Protein AF-A0A0F4GNC6-F1 (afdb_monomer)

Organism: NCBI:txid1047168

Nearest PDB structures (foldseek):
  8h28-assembly1_B  TM=6.100E-01  e=1.109E+00  Shewanella sp. DB6705
  2l6f-assembly1_A  TM=5.683E-01  e=1.783E+00  unclassified
  2lk4-assembly1_A  TM=5.747E-01  e=2.865E+00  Homo sapiens
  2l6g-assembly1_A  TM=4.948E-01  e=8.532E+00  unclassified

Radius of gyration: 27.61 Å; Cα contacts (8 Å, |Δi|>4): 276; chains: 1; bounding box: 74×84×81 Å

Secondary structure (DSSP, 8-state):
-------------------------------THHHHTTS---STTGGGGTPPBTTBEEETTEEE-GGG---------------------------------------------------S--SS--HHHHHHHHHHHHHHHHHHHHHHTTGGGS-HHHHHHHHHHHHHHHTTHHHHHHHHTTSTT---HHHHHHHHHHHHHHIIIIIHHHHHHHH-TT-HHHHHHHHHHHHHHIIIIIHHHHHHHHHHHHHHTT-TTTS--SPP--GGGGT---TTS--TTTTS-----

Structure (mmCIF, N/CA/C/O backbone):
data_AF-A0A0F4GNC6-F1
#
_entry.id   AF-A0A0F4GNC6-F1
#
loop_
_atom_site.group_PDB
_atom_site.id
_atom_site.type_symbol
_atom_site.label_atom_id
_atom_site.label_alt_id
_atom_site.label_comp_id
_atom_site.label_asym_id
_atom_site.label_entity_id
_atom_site.label_seq_id
_atom_site.pdbx_PDB_ins_code
_atom_site.Cartn_x
_atom_site.Cartn_y
_atom_site.Cartn_z
_atom_site.occupancy
_atom_site.B_iso_or_equiv
_atom_site.auth_seq_id
_atom_site.auth_comp_id
_atom_site.auth_asym_id
_atom_site.auth_atom_id
_atom_site.pdbx_PDB_model_num
ATOM 1 N N . MET A 1 1 ? -55.195 52.833 1.959 1.00 33.53 1 MET A N 1
ATOM 2 C CA . MET A 1 1 ? -55.419 51.383 2.147 1.00 33.53 1 MET A CA 1
ATOM 3 C C . MET A 1 1 ? -54.040 50.723 2.267 1.00 33.53 1 MET A C 1
ATOM 5 O O . MET A 1 1 ? -53.284 50.855 1.323 1.00 33.53 1 MET A O 1
ATOM 9 N N . LYS A 1 2 ? -53.713 50.196 3.468 1.00 34.06 2 LYS A N 1
ATOM 10 C CA . LYS A 1 2 ? -52.560 49.359 3.933 1.00 34.06 2 LYS A CA 1
ATOM 11 C C . LYS A 1 2 ? -51.201 49.490 3.195 1.00 34.06 2 LYS A C 1
ATOM 13 O O . LYS A 1 2 ? -51.096 49.085 2.051 1.00 34.06 2 LYS A O 1
ATOM 18 N N . ILE A 1 3 ? -50.200 50.188 3.754 1.00 32.03 3 ILE A N 1
ATOM 19 C CA . ILE A 1 3 ? -49.149 49.768 4.732 1.00 32.03 3 ILE A CA 1
ATOM 20 C C . ILE A 1 3 ? -48.113 48.769 4.169 1.00 32.03 3 ILE A C 1
ATOM 22 O O . ILE A 1 3 ? -48.454 47.662 3.772 1.00 32.03 3 ILE A O 1
ATOM 26 N N . ALA A 1 4 ? -46.845 49.198 4.222 1.00 43.72 4 ALA A N 1
ATOM 27 C CA . ALA A 1 4 ? -45.603 48.469 3.959 1.00 43.72 4 ALA A CA 1
ATOM 28 C C . ALA A 1 4 ? -45.137 47.580 5.139 1.00 43.72 4 ALA A C 1
ATOM 30 O O . ALA A 1 4 ? -45.500 47.832 6.285 1.00 43.72 4 ALA A O 1
ATOM 31 N N . SER A 1 5 ? -44.252 46.611 4.871 1.00 36.59 5 SER A N 1
ATOM 32 C CA . SER A 1 5 ? -43.387 45.916 5.851 1.00 36.59 5 SER A CA 1
ATOM 33 C C . SER A 1 5 ? -42.116 45.454 5.103 1.00 36.59 5 SER A C 1
ATOM 35 O O . SER A 1 5 ? -42.252 44.788 4.082 1.00 36.59 5 SER A O 1
ATOM 37 N N . GLN A 1 6 ? -40.956 46.108 5.282 1.00 32.91 6 GLN A N 1
ATOM 38 C CA . GLN A 1 6 ? -39.879 45.898 6.285 1.00 32.91 6 GLN A CA 1
ATOM 39 C C . GLN A 1 6 ? -39.114 44.565 6.098 1.00 32.91 6 GLN A C 1
ATOM 41 O O . GLN A 1 6 ? -39.742 43.518 6.094 1.00 32.91 6 GLN A O 1
ATOM 46 N N . SER A 1 7 ? -37.816 44.523 5.742 1.00 32.94 7 SER A N 1
ATOM 47 C CA . SER A 1 7 ? -36.553 44.960 6.407 1.00 32.94 7 SER A CA 1
ATOM 48 C C . SER A 1 7 ? -35.860 43.782 7.126 1.00 32.94 7 SER A C 1
ATOM 50 O O . SER A 1 7 ? -36.543 43.074 7.853 1.00 32.94 7 SER A O 1
ATOM 52 N N . ILE A 1 8 ? -34.523 43.626 6.997 1.00 31.56 8 ILE A N 1
ATOM 53 C CA . ILE A 1 8 ? -33.517 43.689 8.103 1.00 31.56 8 ILE A CA 1
ATOM 54 C C . ILE A 1 8 ? -32.138 43.028 7.769 1.00 31.56 8 ILE A C 1
ATOM 56 O O . ILE A 1 8 ? -32.066 41.831 7.527 1.00 31.56 8 ILE A O 1
ATOM 60 N N . TYR A 1 9 ? -31.090 43.883 7.813 1.00 26.52 9 TYR A N 1
ATOM 61 C CA . TYR A 1 9 ? -29.695 43.810 8.352 1.00 26.52 9 TYR A CA 1
ATOM 62 C C . TYR A 1 9 ? -28.725 42.658 7.981 1.00 26.52 9 TYR A C 1
ATOM 64 O O . TYR A 1 9 ? -29.086 41.496 8.066 1.00 26.52 9 TYR A O 1
ATOM 72 N N . ILE A 1 10 ? -27.499 42.881 7.462 1.00 28.61 10 ILE A N 1
ATOM 73 C CA . ILE A 1 10 ? -26.274 43.671 7.817 1.00 28.61 10 ILE A CA 1
ATOM 74 C C . ILE A 1 10 ? -25.169 42.790 8.437 1.00 28.61 10 ILE A C 1
ATOM 76 O O . ILE A 1 10 ? -25.400 41.985 9.330 1.00 28.61 10 ILE A O 1
ATOM 80 N N . ALA A 1 11 ? -23.961 43.002 7.906 1.00 30.62 11 ALA A N 1
ATOM 81 C CA . ALA A 1 11 ? -22.676 42.382 8.205 1.00 30.62 11 ALA A CA 1
ATOM 82 C C . ALA A 1 11 ? -22.144 42.607 9.633 1.00 30.62 11 ALA A C 1
ATOM 84 O O . ALA A 1 11 ? -22.368 43.656 10.234 1.00 30.62 11 ALA A O 1
ATOM 85 N N . MET A 1 12 ? -21.314 41.670 10.105 1.00 25.70 12 MET A N 1
ATOM 86 C CA . MET A 1 12 ? -20.421 41.863 11.250 1.00 25.70 12 MET A CA 1
ATOM 87 C C . MET A 1 12 ? -19.185 40.962 11.102 1.00 25.70 12 MET A C 1
ATOM 89 O O . MET A 1 12 ? -19.333 39.750 11.150 1.00 25.70 12 MET A O 1
ATOM 93 N N . CYS A 1 13 ? -17.999 41.551 10.882 1.00 26.80 13 CYS A N 1
ATOM 94 C CA . CYS A 1 13 ? -16.677 40.995 11.235 1.00 26.80 13 CYS A CA 1
ATOM 95 C C . CYS A 1 13 ? -15.556 42.019 10.935 1.00 26.80 13 CYS A C 1
ATOM 97 O O . CYS A 1 13 ? -15.021 42.055 9.832 1.00 26.80 13 CYS A O 1
ATOM 99 N N . LEU A 1 14 ? -15.240 42.862 11.924 1.00 29.66 14 LEU A N 1
ATOM 100 C CA . LEU A 1 14 ? -14.018 43.669 12.163 1.00 29.66 14 LEU A CA 1
ATOM 101 C C . LEU A 1 14 ? -14.313 44.409 13.492 1.00 29.66 14 LEU A C 1
ATOM 103 O O . LEU A 1 14 ? -15.423 44.904 13.641 1.00 29.66 14 LEU A O 1
ATOM 107 N N . ALA A 1 15 ? -13.481 44.546 14.522 1.00 31.34 15 ALA A N 1
ATOM 108 C CA . ALA A 1 15 ? -12.070 44.281 14.787 1.00 31.34 15 ALA A CA 1
ATOM 109 C C . ALA A 1 15 ? -11.850 44.333 16.330 1.00 31.34 15 ALA A C 1
ATOM 111 O O . ALA A 1 15 ? -12.819 44.499 17.067 1.00 31.34 15 ALA A O 1
ATOM 112 N N . ILE A 1 16 ? -10.578 44.269 16.757 1.00 33.59 16 ILE A N 1
ATOM 113 C CA . ILE A 1 16 ? -9.909 44.600 18.049 1.00 33.59 16 ILE A CA 1
ATOM 114 C C . ILE A 1 16 ? -9.041 43.384 18.427 1.00 33.59 16 ILE A C 1
ATOM 116 O O . ILE A 1 16 ? -9.539 42.270 18.473 1.00 33.59 16 ILE A O 1
ATOM 120 N N . GLY A 1 17 ? -7.742 43.476 18.701 1.00 29.41 17 GLY A N 1
ATOM 121 C CA . GLY A 1 17 ? -6.818 44.595 18.869 1.00 29.41 17 GLY A CA 1
ATOM 122 C C . GLY A 1 17 ? -5.467 44.014 19.319 1.00 29.41 17 GLY A C 1
ATOM 123 O O . GLY A 1 17 ? -5.403 42.885 19.800 1.00 29.41 17 GLY A O 1
ATOM 124 N N . ALA A 1 18 ? -4.385 44.754 19.105 1.00 34.34 18 ALA A N 1
ATOM 125 C CA . ALA A 1 18 ? -3.015 44.269 19.221 1.00 34.34 18 ALA A CA 1
ATOM 126 C C . ALA A 1 18 ? -2.328 44.638 20.562 1.00 34.34 18 ALA A C 1
ATOM 128 O O . ALA A 1 18 ? -2.608 45.698 21.114 1.00 34.34 18 ALA A O 1
ATOM 129 N N . GLN A 1 19 ? -1.336 43.809 20.940 1.00 40.12 19 GLN A N 1
ATOM 130 C CA . GLN A 1 19 ? -0.108 44.067 21.737 1.00 40.12 19 GLN A CA 1
ATOM 131 C C . GLN A 1 19 ? -0.142 44.066 23.284 1.00 40.12 19 GLN A C 1
ATOM 133 O O . GLN A 1 19 ? -0.616 45.014 23.897 1.00 40.12 19 GLN A O 1
ATOM 138 N N . ALA A 1 20 ? 0.538 43.072 23.890 1.00 30.53 20 ALA A N 1
ATOM 139 C CA . ALA A 1 20 ? 1.663 43.235 24.841 1.00 30.53 20 ALA A CA 1
ATOM 140 C C . ALA A 1 20 ? 2.268 41.860 25.247 1.00 30.53 20 ALA A C 1
ATOM 142 O O . ALA A 1 20 ? 1.533 40.933 25.574 1.00 30.53 20 ALA A O 1
ATOM 143 N N . ALA A 1 21 ? 3.602 41.733 25.225 1.00 40.88 21 ALA A N 1
ATOM 144 C CA . ALA A 1 21 ? 4.397 40.607 25.763 1.00 40.88 21 ALA A CA 1
ATOM 145 C C . ALA A 1 21 ? 4.742 40.834 27.264 1.00 40.88 21 ALA A C 1
ATOM 147 O O . ALA A 1 21 ? 4.400 41.908 27.766 1.00 40.88 21 ALA A O 1
ATOM 148 N N . PRO A 1 22 ? 5.507 39.975 27.986 1.00 54.47 22 PRO A N 1
ATOM 149 C CA . PRO A 1 22 ? 5.910 38.576 27.763 1.00 54.47 22 PRO A CA 1
ATOM 150 C C . PRO A 1 22 ? 5.522 37.643 28.943 1.00 54.47 22 PRO A C 1
ATOM 152 O O . PRO A 1 22 ? 5.272 38.118 30.049 1.00 54.47 22 PRO A O 1
ATOM 155 N N . ARG A 1 23 ? 5.551 36.317 28.740 1.00 30.75 23 ARG A N 1
ATOM 156 C CA . ARG A 1 23 ? 5.755 35.291 29.790 1.00 30.75 23 ARG A CA 1
ATOM 157 C C . ARG A 1 23 ? 6.083 33.941 29.132 1.00 30.75 23 ARG A C 1
ATOM 159 O O . ARG A 1 23 ? 5.253 33.396 28.419 1.00 30.75 23 ARG A O 1
ATOM 166 N N . GLU A 1 24 ? 7.293 33.442 29.363 1.00 45.34 24 GLU A N 1
ATOM 167 C CA . GLU A 1 24 ? 7.592 31.999 29.369 1.00 45.34 24 GLU A CA 1
ATOM 168 C C . GLU A 1 24 ? 7.175 31.406 30.734 1.00 45.34 24 GLU A C 1
ATOM 170 O O . GLU A 1 24 ? 6.910 32.197 31.653 1.00 45.34 24 GLU A O 1
ATOM 175 N N . PRO A 1 25 ? 7.209 30.076 30.958 1.00 60.38 25 PRO A N 1
ATOM 176 C CA . PRO A 1 25 ? 7.385 28.944 30.031 1.00 60.38 25 PRO A CA 1
ATOM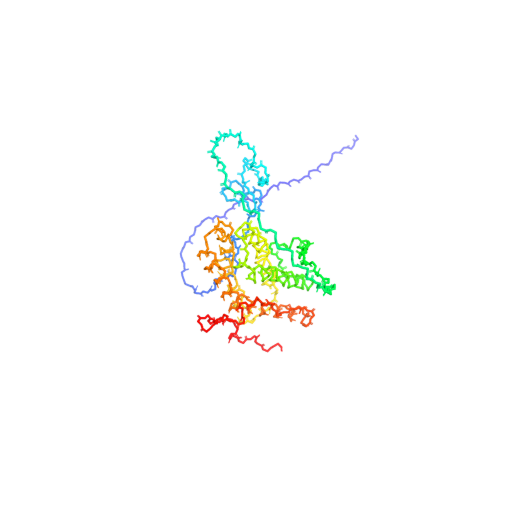 177 C C . PRO A 1 25 ? 6.213 27.938 30.122 1.00 60.38 25 PRO A C 1
ATOM 179 O O . PRO A 1 25 ? 5.436 28.000 31.065 1.00 60.38 25 PRO A O 1
ATOM 182 N N . GLU A 1 26 ? 6.100 26.998 29.178 1.00 33.12 26 GLU A N 1
ATOM 183 C CA . GLU A 1 26 ? 5.843 25.576 29.485 1.00 33.12 26 GLU A CA 1
ATOM 184 C C . GLU A 1 26 ? 5.916 24.715 28.213 1.00 33.12 26 GLU A C 1
ATOM 186 O O . GLU A 1 26 ? 5.330 25.026 27.176 1.00 33.12 26 GLU A O 1
ATOM 191 N N . GLU A 1 27 ? 6.703 23.644 28.305 1.00 48.19 27 GLU A N 1
ATOM 192 C CA . GLU A 1 27 ? 6.766 22.548 27.344 1.00 48.19 27 GLU A CA 1
ATOM 193 C C . GLU A 1 27 ? 5.404 21.845 27.263 1.00 48.19 27 GLU A C 1
ATOM 195 O O . GLU A 1 27 ? 4.807 21.536 28.292 1.00 48.19 27 GLU A O 1
ATOM 200 N N . GLY A 1 28 ? 4.921 21.519 26.061 1.00 38.12 28 GLY A N 1
ATOM 201 C CA . GLY A 1 28 ? 3.762 20.636 25.961 1.00 38.12 28 GLY A CA 1
ATOM 202 C C . GLY A 1 28 ? 3.077 20.587 24.604 1.00 38.12 28 GLY A C 1
ATOM 203 O O . GLY A 1 28 ? 2.321 21.481 24.249 1.00 38.12 28 GLY A O 1
ATOM 204 N N . SER A 1 29 ? 3.261 19.454 23.925 1.00 37.81 29 SER A N 1
ATOM 205 C CA . SER A 1 29 ? 2.361 18.881 22.917 1.00 37.81 29 SER A CA 1
ATOM 206 C C . SER A 1 29 ? 2.157 19.671 21.618 1.00 37.81 29 SER A C 1
ATOM 208 O O . SER A 1 29 ? 1.302 20.547 21.497 1.00 37.81 29 SER A O 1
ATOM 210 N N . ILE A 1 30 ? 2.852 19.225 20.571 1.00 37.72 30 ILE A N 1
ATOM 211 C CA . ILE A 1 30 ? 2.508 19.527 19.180 1.00 37.72 30 ILE A CA 1
ATOM 212 C C . ILE A 1 30 ? 1.168 18.828 18.891 1.00 37.72 30 ILE A C 1
ATOM 214 O O . ILE A 1 30 ? 1.117 17.628 18.637 1.00 37.72 30 ILE A O 1
ATOM 218 N N . GLY A 1 31 ? 0.057 19.552 19.021 1.00 34.22 31 GLY A N 1
ATOM 219 C CA . GLY A 1 31 ? -1.273 19.017 18.739 1.00 34.22 31 GLY A CA 1
ATOM 220 C C . GLY A 1 31 ? -1.435 18.684 17.254 1.00 34.22 31 GLY A C 1
ATOM 221 O O . GLY A 1 31 ? -1.114 19.507 16.395 1.00 34.22 31 GLY A O 1
ATOM 222 N N . PHE A 1 32 ? -1.998 17.505 16.958 1.00 45.88 32 PHE A N 1
ATOM 223 C CA . PHE A 1 32 ? -2.298 16.991 15.609 1.00 45.88 32 PHE A CA 1
ATOM 224 C C . PHE A 1 32 ? -2.928 18.044 14.669 1.00 45.88 32 PHE A C 1
ATOM 226 O O . PHE A 1 32 ? -2.663 18.048 13.471 1.00 45.88 32 PHE A O 1
ATOM 233 N N . ALA A 1 33 ? -3.695 19.002 15.200 1.00 39.22 33 ALA A N 1
ATOM 234 C CA . ALA A 1 33 ? -4.347 20.062 14.431 1.00 39.22 33 ALA A CA 1
ATOM 235 C C . ALA A 1 33 ? -3.400 20.959 13.596 1.00 39.22 33 ALA A C 1
ATOM 237 O O . ALA A 1 33 ? -3.833 21.488 12.568 1.00 39.22 33 ALA A O 1
ATOM 238 N N . ASP A 1 34 ? -2.133 21.139 13.990 1.00 33.00 34 ASP A N 1
ATOM 239 C CA . ASP A 1 34 ? -1.213 22.059 13.294 1.00 33.00 34 ASP A CA 1
ATOM 240 C C . ASP A 1 34 ? -0.499 21.424 12.087 1.00 33.00 34 ASP A C 1
ATOM 242 O O . ASP A 1 34 ? -0.164 22.123 11.127 1.00 33.00 34 ASP A O 1
ATOM 246 N N . ILE A 1 35 ? -0.363 20.093 12.063 1.00 40.44 35 ILE A N 1
ATOM 247 C CA . ILE A 1 35 ? 0.140 19.354 10.891 1.00 40.44 35 ILE A CA 1
ATOM 248 C C . ILE A 1 35 ? -0.915 19.365 9.763 1.00 40.44 35 ILE A C 1
ATOM 250 O O . ILE A 1 35 ? -0.573 19.520 8.588 1.00 40.44 35 ILE A O 1
ATOM 254 N N . PHE A 1 36 ? -2.211 19.330 10.101 1.00 43.16 36 PHE A N 1
ATOM 255 C CA . PHE A 1 36 ? -3.302 19.222 9.117 1.00 43.16 36 PHE A CA 1
ATOM 256 C C . PHE A 1 36 ? -3.772 20.538 8.488 1.00 43.16 36 PHE A C 1
ATOM 258 O O . PHE A 1 36 ? -4.350 20.527 7.395 1.00 43.16 36 PHE A O 1
ATOM 265 N N . LYS A 1 37 ? -3.455 21.697 9.080 1.00 34.56 37 LYS A N 1
ATOM 266 C CA . LYS A 1 37 ? -3.728 22.999 8.439 1.00 34.56 37 LYS A CA 1
ATOM 267 C C . LYS A 1 37 ? -3.000 23.182 7.104 1.00 34.56 37 LYS A C 1
ATOM 269 O O . LYS A 1 37 ? -3.446 23.979 6.283 1.00 34.56 37 LYS A O 1
ATOM 274 N N . ARG A 1 38 ? -1.920 22.436 6.846 1.00 33.69 38 ARG A N 1
ATOM 275 C CA . ARG A 1 38 ? -1.164 22.519 5.585 1.00 33.69 38 ARG A CA 1
ATOM 276 C C . ARG A 1 38 ? -1.745 21.696 4.429 1.00 33.69 38 ARG A C 1
ATOM 278 O O . ARG A 1 38 ? -1.321 21.909 3.299 1.00 33.69 38 ARG A O 1
ATOM 285 N N . LEU A 1 39 ? -2.726 20.821 4.668 1.00 35.16 39 LEU A N 1
ATOM 286 C CA . LEU A 1 39 ? -3.264 19.902 3.649 1.00 35.16 39 LEU A CA 1
ATOM 287 C C . LEU A 1 39 ? -4.649 20.282 3.096 1.00 35.16 39 LEU A C 1
ATOM 289 O O . LEU A 1 39 ? -5.154 19.608 2.202 1.00 35.16 39 LEU A O 1
ATOM 293 N N . THR A 1 40 ? -5.259 21.378 3.561 1.00 42.84 40 THR A N 1
ATOM 294 C CA . THR A 1 40 ? -6.682 21.643 3.288 1.00 42.84 40 THR A CA 1
ATOM 295 C C . THR A 1 40 ? -6.939 22.986 2.608 1.00 42.84 40 THR A C 1
ATOM 297 O O . THR A 1 40 ? -7.477 23.881 3.241 1.00 42.84 40 THR A O 1
ATOM 300 N N . LEU A 1 41 ? -6.636 23.133 1.310 1.00 35.16 41 LEU A N 1
ATOM 301 C CA . LEU A 1 41 ? -7.268 24.162 0.462 1.00 35.16 41 LEU A CA 1
ATOM 302 C C . LEU A 1 41 ? -7.339 23.716 -1.012 1.00 35.16 41 LEU A C 1
ATOM 304 O O . LEU A 1 41 ? -6.469 24.025 -1.816 1.00 35.16 41 LEU A O 1
ATOM 308 N N . CYS A 1 42 ? -8.430 23.049 -1.390 1.00 35.34 42 CYS A N 1
ATOM 309 C CA . CYS A 1 42 ? -8.926 23.046 -2.771 1.00 35.34 42 CYS A CA 1
ATOM 310 C C . CYS A 1 42 ? -10.296 23.731 -2.783 1.00 35.34 42 CYS A C 1
ATOM 312 O O . CYS A 1 42 ? -11.344 23.095 -2.794 1.00 35.34 42 CYS A O 1
ATOM 314 N N . SER A 1 43 ? -10.277 25.059 -2.724 1.00 41.50 43 SER A N 1
ATOM 315 C CA . SER A 1 43 ? -11.423 25.917 -3.028 1.00 41.50 43 SER A CA 1
ATOM 316 C C . SER A 1 43 ? -11.017 26.886 -4.139 1.00 41.50 43 SER A C 1
ATOM 318 O O . SER A 1 43 ? -9.830 27.044 -4.415 1.00 41.50 43 SER A O 1
ATOM 320 N N . HIS A 1 44 ? -11.984 27.553 -4.776 1.00 40.78 44 HIS A N 1
ATOM 321 C CA . HIS A 1 44 ? -11.757 28.569 -5.821 1.00 40.78 44 HIS A CA 1
ATOM 322 C C . HIS A 1 44 ? -10.675 29.612 -5.451 1.00 40.78 44 HIS A C 1
ATOM 324 O O . HIS A 1 44 ? -10.041 30.188 -6.331 1.00 40.78 44 HIS A O 1
ATOM 330 N N . ALA A 1 45 ? -10.431 29.826 -4.153 1.00 44.97 45 ALA A N 1
ATOM 331 C CA . ALA A 1 45 ? -9.385 30.707 -3.647 1.00 44.97 45 ALA A CA 1
ATOM 332 C C . ALA A 1 45 ? -7.951 30.207 -3.928 1.00 44.97 45 ALA A C 1
ATOM 334 O O . ALA A 1 45 ? -7.061 31.034 -4.094 1.00 44.97 45 ALA A O 1
ATOM 335 N N . ALA A 1 46 ? -7.719 28.893 -4.034 1.00 47.53 46 ALA A N 1
ATOM 336 C CA . ALA A 1 46 ? -6.388 28.311 -4.242 1.00 47.53 46 ALA A CA 1
ATOM 337 C C . ALA A 1 46 ? -5.794 28.641 -5.625 1.00 47.53 46 ALA A C 1
ATOM 339 O O . ALA A 1 46 ? -4.593 28.857 -5.746 1.00 47.53 46 ALA A O 1
ATOM 340 N N . CYS A 1 47 ? -6.632 28.795 -6.657 1.00 42.47 47 CYS A N 1
ATOM 341 C CA . CYS A 1 47 ? -6.159 29.122 -8.009 1.00 42.47 47 CYS A CA 1
ATOM 342 C C . CYS A 1 47 ? -5.626 30.569 -8.122 1.00 42.47 47 CYS A C 1
ATOM 344 O O . CYS A 1 47 ? -4.845 30.866 -9.018 1.00 42.47 47 CYS A O 1
ATOM 346 N N . ASN A 1 48 ? -5.985 31.463 -7.189 1.00 43.00 48 ASN A N 1
ATOM 347 C CA . ASN A 1 48 ? -5.575 32.875 -7.203 1.00 43.00 48 ASN A CA 1
ATOM 348 C C . ASN A 1 48 ? -4.203 33.132 -6.542 1.00 43.00 48 ASN A C 1
ATOM 350 O O . ASN A 1 48 ? -3.688 34.244 -6.614 1.00 43.00 48 ASN A O 1
ATOM 354 N N . ILE A 1 49 ? -3.618 32.126 -5.881 1.00 45.81 49 ILE A N 1
ATOM 355 C CA . ILE A 1 49 ? -2.356 32.234 -5.120 1.00 45.81 49 ILE A CA 1
ATOM 356 C C . ILE A 1 49 ? -1.213 31.392 -5.712 1.00 45.81 49 ILE A C 1
ATOM 358 O O . ILE A 1 49 ? -0.178 31.218 -5.077 1.00 45.81 49 ILE A O 1
ATOM 362 N N . GLY A 1 50 ? -1.359 30.902 -6.948 1.00 38.22 50 GLY A N 1
ATOM 363 C CA . GLY A 1 50 ? -0.286 30.199 -7.665 1.00 38.22 50 GLY A CA 1
ATOM 364 C C . GLY A 1 50 ? 0.029 28.792 -7.143 1.00 38.22 50 GLY A C 1
ATOM 365 O O . GLY A 1 50 ? 0.967 28.159 -7.621 1.00 38.22 50 GLY A O 1
ATOM 366 N N . THR A 1 51 ? -0.752 28.270 -6.197 1.00 42.06 51 THR A N 1
ATOM 367 C CA . THR A 1 51 ? -0.700 26.873 -5.765 1.00 42.06 51 THR A CA 1
ATOM 368 C C . THR A 1 51 ? -1.621 26.040 -6.658 1.00 42.06 51 THR A C 1
ATOM 370 O O . THR A 1 51 ? -2.822 26.284 -6.741 1.00 42.06 51 THR A O 1
ATOM 373 N N . GLY A 1 52 ? -1.046 25.085 -7.395 1.00 38.75 52 GLY A N 1
ATOM 374 C CA . GLY A 1 52 ? -1.778 24.273 -8.375 1.00 38.75 52 GLY A CA 1
ATOM 375 C C . GLY A 1 52 ? -2.983 23.524 -7.785 1.00 38.75 52 GLY A C 1
ATOM 376 O O . GLY A 1 52 ? -2.955 23.095 -6.632 1.00 38.75 52 GLY A O 1
ATOM 377 N N . CYS A 1 53 ? -4.037 23.345 -8.593 1.00 40.91 53 CYS A N 1
ATOM 378 C CA . CYS A 1 53 ? -5.163 22.466 -8.264 1.00 40.91 53 CYS A CA 1
ATOM 379 C C . CYS A 1 53 ? -4.675 21.004 -8.321 1.00 40.91 53 CYS A C 1
ATOM 381 O O . CYS A 1 53 ? -4.022 20.619 -9.294 1.00 40.91 53 CYS A O 1
ATOM 383 N N . CYS A 1 54 ? -5.016 20.155 -7.343 1.00 41.81 54 CYS A N 1
ATOM 384 C CA . CYS A 1 54 ? -4.791 18.714 -7.490 1.00 41.81 54 CYS A CA 1
ATOM 385 C C . CYS A 1 54 ? -5.460 18.230 -8.790 1.00 41.81 54 CYS A C 1
ATOM 387 O O . CYS A 1 54 ? -6.651 18.450 -9.005 1.00 41.81 54 CYS A O 1
ATOM 389 N N . SER A 1 55 ? -4.653 17.608 -9.656 1.00 47.22 55 SER A N 1
ATOM 390 C CA . SER A 1 55 ? -5.018 17.009 -10.950 1.00 47.22 55 SER A CA 1
ATOM 391 C C . SER A 1 55 ? -5.219 17.942 -12.162 1.00 47.22 55 SER A C 1
ATOM 393 O O . SER A 1 55 ? -5.381 17.404 -13.257 1.00 47.22 55 SER A O 1
ATOM 395 N N . HIS A 1 56 ? -5.196 19.281 -12.048 1.00 49.44 56 HIS A N 1
ATOM 396 C CA . HIS A 1 56 ? -5.486 20.223 -13.159 1.00 49.44 56 HIS A CA 1
ATOM 397 C C . HIS A 1 56 ? -4.526 21.434 -13.199 1.00 49.44 56 HIS A C 1
ATOM 399 O O . HIS A 1 56 ? -4.036 21.881 -12.165 1.00 49.44 56 HIS A O 1
ATOM 405 N N . ILE A 1 57 ? -4.299 22.012 -14.388 1.00 52.78 57 ILE A N 1
ATOM 406 C CA . ILE A 1 57 ? -3.511 23.251 -14.567 1.00 52.78 57 ILE A CA 1
ATOM 407 C C . ILE A 1 57 ? -4.440 24.469 -14.393 1.00 52.78 57 ILE A C 1
ATOM 409 O O . ILE A 1 57 ? -5.547 24.485 -14.939 1.00 52.78 57 ILE A O 1
ATOM 413 N N . CYS A 1 58 ? -4.003 25.488 -13.640 1.00 46.53 58 CYS A N 1
ATOM 414 C CA . CYS A 1 58 ? -4.688 26.787 -13.566 1.00 46.53 58 CYS A CA 1
ATOM 415 C C . CYS A 1 58 ? -4.327 27.634 -14.790 1.00 46.53 58 CYS A C 1
ATOM 417 O O . CYS A 1 58 ? -3.165 27.993 -14.974 1.00 46.53 58 CYS A O 1
ATOM 419 N N . ILE A 1 59 ? -5.329 27.982 -15.597 1.00 63.38 59 ILE A N 1
ATOM 420 C CA . ILE A 1 59 ? -5.212 28.949 -16.694 1.00 63.38 59 ILE A CA 1
ATOM 421 C C . ILE A 1 59 ? -6.358 29.952 -16.525 1.00 63.38 59 ILE A C 1
ATOM 423 O O . ILE A 1 59 ? -7.512 29.548 -16.378 1.00 63.38 59 ILE A O 1
ATOM 427 N N . ASP A 1 60 ? -6.043 31.248 -16.485 1.00 60.59 60 ASP A N 1
ATOM 428 C CA . ASP A 1 60 ? -7.012 32.348 -16.336 1.00 60.59 60 ASP A CA 1
ATOM 429 C C . ASP A 1 60 ? -7.994 32.177 -15.161 1.00 60.59 60 ASP A C 1
ATOM 431 O O . ASP A 1 60 ? -9.210 32.334 -15.304 1.00 60.59 60 ASP A O 1
ATOM 435 N N . ASN A 1 61 ? -7.470 31.829 -13.980 1.00 53.66 61 ASN A N 1
ATOM 436 C CA . ASN A 1 61 ? -8.250 31.595 -12.757 1.00 53.66 61 ASN A CA 1
ATOM 437 C C . ASN A 1 61 ? -9.323 30.496 -12.879 1.00 53.66 61 ASN A C 1
ATOM 439 O O . ASN A 1 61 ? -10.308 30.492 -12.138 1.00 53.66 61 ASN A O 1
ATOM 443 N N . LYS A 1 62 ? -9.136 29.538 -13.793 1.00 48.91 62 LYS A N 1
ATOM 444 C CA . LYS A 1 62 ? -9.991 28.355 -13.936 1.00 48.91 62 LYS A CA 1
ATOM 445 C C . LYS A 1 62 ? -9.125 27.093 -13.960 1.00 48.91 62 LYS A C 1
ATOM 447 O O . LYS A 1 62 ? -8.132 27.041 -14.682 1.00 48.91 62 LYS A O 1
ATOM 452 N N . CYS A 1 63 ? -9.496 26.063 -13.191 1.00 50.41 63 CYS A N 1
ATOM 453 C CA . CYS A 1 63 ? -8.851 24.749 -13.316 1.00 50.41 63 CYS A CA 1
ATOM 454 C C . CYS A 1 63 ? -9.352 24.099 -14.631 1.00 50.41 63 CYS A C 1
ATOM 456 O O . CYS A 1 63 ? -10.559 23.919 -14.808 1.00 50.41 63 CYS A O 1
ATOM 458 N N . GLN A 1 64 ? -8.446 23.768 -15.556 1.00 52.06 64 GLN A N 1
ATOM 459 C CA . GLN A 1 64 ? -8.755 23.125 -16.846 1.00 52.06 64 GLN A CA 1
ATOM 460 C C . GLN A 1 64 ? -8.279 21.663 -16.852 1.00 52.06 64 GLN A C 1
ATOM 462 O O . GLN A 1 64 ? -7.222 21.341 -16.305 1.00 52.06 64 GLN A O 1
ATOM 467 N N . ASN A 1 65 ? -9.050 20.775 -17.488 1.00 42.16 65 ASN A N 1
ATOM 468 C CA . ASN A 1 65 ? -8.731 19.349 -17.585 1.00 42.16 65 ASN A CA 1
ATOM 469 C C . ASN A 1 65 ? -7.667 19.108 -18.677 1.00 42.16 65 ASN A C 1
ATOM 471 O O . ASN A 1 65 ? -7.821 19.571 -19.808 1.00 42.16 65 ASN A O 1
ATOM 475 N N . SER A 1 66 ? -6.593 18.378 -18.355 1.00 47.19 66 SER A N 1
ATOM 476 C CA . SER A 1 66 ? -5.352 18.293 -19.155 1.00 47.19 66 SER A CA 1
ATOM 477 C C . SER A 1 66 ? -5.463 17.482 -20.462 1.00 47.19 66 SER A C 1
ATOM 479 O O . SER A 1 66 ? -4.465 17.227 -21.128 1.00 47.19 66 SER A O 1
ATOM 481 N N . SER A 1 67 ? -6.667 17.066 -20.860 1.00 46.38 67 SER A N 1
ATOM 482 C CA . SER A 1 67 ? -6.906 16.186 -22.016 1.00 46.38 67 SER A CA 1
ATOM 483 C C . SER A 1 67 ? -6.881 16.895 -23.381 1.00 46.38 67 SER A C 1
ATOM 485 O O . SER A 1 67 ? -7.029 16.227 -24.399 1.00 46.38 67 SER A O 1
ATOM 487 N N . TYR A 1 68 ? -6.734 18.225 -23.428 1.00 39.78 68 TYR A N 1
ATOM 488 C CA . TYR A 1 68 ? -6.970 19.018 -24.649 1.00 39.78 68 TYR A CA 1
ATOM 489 C C . TYR A 1 68 ? -5.732 19.653 -25.299 1.00 39.78 68 TYR A C 1
ATOM 491 O O . TYR A 1 68 ? -5.861 20.271 -26.352 1.00 39.78 68 TYR A O 1
ATOM 499 N N . PHE A 1 69 ? -4.531 19.478 -24.747 1.00 40.41 69 PHE A N 1
ATOM 500 C CA . PHE A 1 69 ? -3.310 20.053 -25.321 1.00 40.41 69 PHE A CA 1
ATOM 501 C C . PHE A 1 69 ? -2.336 18.963 -25.747 1.00 40.41 69 PHE A C 1
ATOM 503 O O . PHE A 1 69 ? -1.418 18.653 -25.008 1.00 40.41 69 PHE A O 1
ATOM 510 N N . LEU A 1 70 ? -2.549 18.385 -26.931 1.00 37.28 70 LEU A N 1
ATOM 511 C CA . LEU A 1 70 ? -1.512 17.758 -27.765 1.00 37.28 70 LEU A CA 1
ATOM 512 C C . LEU A 1 70 ? -2.130 17.417 -29.129 1.00 37.28 70 LEU A C 1
ATOM 514 O O . LEU A 1 70 ? -2.407 16.265 -29.448 1.00 37.28 70 LEU A O 1
ATOM 518 N N . ASN A 1 71 ? -2.394 18.432 -29.951 1.00 35.34 71 ASN A N 1
ATOM 519 C CA . ASN A 1 71 ? -2.573 18.192 -31.379 1.00 35.34 71 ASN A CA 1
ATOM 520 C C . ASN A 1 71 ? -2.192 19.434 -32.179 1.00 35.34 71 ASN A C 1
ATOM 522 O O . ASN A 1 71 ? -2.960 20.387 -32.252 1.00 35.34 71 ASN A O 1
ATOM 526 N N . THR A 1 72 ? -0.973 19.444 -32.712 1.00 31.39 72 THR A N 1
ATOM 527 C CA . THR A 1 72 ? -0.621 19.934 -34.055 1.00 31.39 72 THR A CA 1
ATOM 528 C C . THR A 1 72 ? 0.902 19.934 -34.185 1.00 31.39 72 THR A C 1
ATOM 530 O O . THR A 1 72 ? 1.567 20.783 -33.607 1.00 31.39 72 THR A O 1
ATOM 533 N N . GLN A 1 73 ? 1.449 18.969 -34.934 1.00 30.16 73 GLN A N 1
ATOM 534 C CA . GLN A 1 73 ? 2.434 19.181 -36.011 1.00 30.16 73 GLN A CA 1
ATOM 535 C C . GLN A 1 73 ? 2.973 17.831 -36.536 1.00 30.16 73 GLN A C 1
ATOM 537 O O . GLN A 1 73 ? 3.645 17.077 -35.843 1.00 30.16 73 GLN A O 1
ATOM 542 N N . GLN A 1 74 ? 2.673 17.557 -37.804 1.00 31.20 74 GLN A N 1
ATOM 543 C CA . GLN A 1 74 ? 3.351 16.642 -38.736 1.00 31.20 74 GLN A CA 1
ATOM 544 C C . GLN A 1 74 ? 3.562 17.445 -40.043 1.00 31.20 74 GLN A C 1
ATOM 546 O O . GLN A 1 74 ? 2.853 18.442 -40.215 1.00 31.20 74 GLN A O 1
ATOM 551 N N . PRO A 1 75 ? 4.360 17.011 -41.046 1.00 40.88 75 PRO A N 1
ATOM 552 C CA . PRO A 1 75 ? 5.464 16.033 -41.077 1.00 40.88 75 PRO A CA 1
ATOM 553 C C . PRO A 1 75 ? 6.708 16.553 -41.856 1.00 40.88 75 PRO A C 1
ATOM 555 O O . PRO A 1 75 ? 6.609 17.507 -42.621 1.00 40.88 75 PRO A O 1
ATOM 558 N N . ILE A 1 76 ? 7.854 15.856 -41.796 1.00 34.22 76 ILE A N 1
ATOM 559 C CA . ILE A 1 76 ? 8.843 15.871 -42.898 1.00 34.22 76 ILE A CA 1
ATOM 560 C C . ILE A 1 76 ? 9.321 14.441 -43.176 1.00 34.22 76 ILE A C 1
ATOM 562 O O . ILE A 1 76 ? 9.823 13.749 -42.293 1.00 34.22 76 ILE A O 1
ATOM 566 N N . GLN A 1 77 ? 9.134 14.009 -44.424 1.00 34.78 77 GLN A N 1
ATOM 567 C CA . GLN A 1 77 ? 9.654 12.766 -44.990 1.00 34.78 77 GLN A CA 1
ATOM 568 C C . GLN A 1 77 ? 11.142 12.900 -45.338 1.00 34.78 77 GLN A C 1
ATOM 570 O O . GLN A 1 77 ? 11.557 13.928 -45.868 1.00 34.78 77 GLN A O 1
ATOM 575 N N . SER A 1 78 ? 11.920 11.826 -45.178 1.00 36.25 78 SER A N 1
ATOM 576 C CA . SER A 1 78 ? 13.095 11.607 -46.026 1.00 36.25 78 SER A CA 1
ATOM 577 C C . SER A 1 78 ? 13.387 10.120 -46.211 1.00 36.25 78 SER A C 1
ATOM 579 O O . SER A 1 78 ? 13.250 9.303 -45.305 1.00 36.25 78 SER A O 1
ATOM 581 N N . THR A 1 79 ? 13.717 9.792 -47.452 1.00 38.72 79 THR A N 1
ATOM 582 C CA . THR A 1 79 ? 13.722 8.475 -48.084 1.00 38.72 79 THR A CA 1
ATOM 583 C C . THR A 1 79 ? 15.102 7.808 -48.124 1.00 38.72 79 THR A C 1
ATOM 585 O O . THR A 1 79 ? 16.106 8.504 -48.239 1.00 38.72 79 THR A O 1
ATOM 588 N N . ARG A 1 80 ? 15.065 6.475 -48.303 1.00 41.06 80 ARG A N 1
ATOM 589 C CA . ARG A 1 80 ? 16.035 5.550 -48.944 1.00 41.06 80 ARG A CA 1
ATOM 590 C C . ARG A 1 80 ? 16.988 4.760 -48.041 1.00 41.06 80 ARG A C 1
ATOM 592 O O . ARG A 1 80 ? 17.954 5.309 -47.533 1.00 41.06 80 ARG A O 1
ATOM 599 N N . THR A 1 81 ? 16.855 3.433 -48.143 1.00 41.81 81 THR A N 1
ATOM 600 C CA . THR A 1 81 ? 17.968 2.511 -48.455 1.00 41.81 81 THR A CA 1
ATOM 601 C C . THR A 1 81 ? 17.460 1.236 -49.176 1.00 41.81 81 THR A C 1
ATOM 603 O O . THR A 1 81 ? 16.283 0.902 -49.034 1.00 41.81 81 THR A O 1
ATOM 606 N N . PRO A 1 82 ? 18.296 0.569 -50.011 1.00 53.28 82 PRO A N 1
ATOM 607 C CA . PRO A 1 82 ? 17.912 -0.462 -50.997 1.00 53.28 82 PRO A CA 1
ATOM 608 C C . PRO A 1 82 ? 18.029 -1.925 -50.480 1.00 53.28 82 PRO A C 1
ATOM 610 O O . PRO A 1 82 ? 18.370 -2.124 -49.317 1.00 53.28 82 PRO A O 1
ATOM 613 N N . PRO A 1 83 ? 17.734 -2.951 -51.321 1.00 57.78 83 PRO A N 1
ATOM 614 C CA . PRO A 1 83 ? 17.175 -4.238 -50.888 1.00 57.78 83 PRO A CA 1
ATOM 615 C C . PRO A 1 83 ? 18.197 -5.389 -50.768 1.00 57.78 83 PRO A C 1
ATOM 617 O O . PRO A 1 83 ? 19.380 -5.225 -51.066 1.00 57.78 83 PRO A O 1
ATOM 620 N N . SER A 1 84 ? 17.647 -6.592 -50.508 1.00 38.84 84 SER A N 1
ATOM 621 C CA . SER A 1 84 ? 18.186 -7.971 -50.663 1.00 38.84 84 SER A CA 1
ATOM 622 C C . SER A 1 84 ? 18.639 -8.608 -49.334 1.00 38.84 84 SER A C 1
ATOM 624 O O . SER A 1 84 ? 19.396 -7.997 -48.599 1.00 38.84 84 SER A O 1
ATOM 626 N N . LYS A 1 85 ? 18.281 -9.842 -48.951 1.00 42.88 85 LYS A N 1
ATOM 627 C CA . LYS A 1 85 ? 18.031 -11.068 -49.729 1.00 42.88 85 LYS A CA 1
ATOM 628 C C . LYS A 1 85 ? 17.019 -11.983 -49.016 1.00 42.88 85 LYS A C 1
ATOM 630 O O . LYS A 1 85 ? 17.085 -12.153 -47.803 1.00 42.88 85 LYS A O 1
ATOM 635 N N . MET A 1 86 ? 16.143 -12.609 -49.804 1.00 46.03 86 MET A N 1
ATOM 636 C CA . MET A 1 86 ? 15.370 -13.796 -49.428 1.00 46.03 86 MET A CA 1
ATOM 637 C C . MET A 1 86 ? 16.306 -14.984 -49.175 1.00 46.03 86 MET A C 1
ATOM 639 O O . MET A 1 86 ? 17.146 -15.284 -50.022 1.00 46.03 86 MET A O 1
ATOM 643 N N . TYR A 1 87 ? 16.081 -15.705 -48.079 1.00 50.56 87 TYR A N 1
ATOM 644 C CA . TYR A 1 87 ? 16.386 -17.130 -47.988 1.00 50.56 87 TYR A CA 1
ATOM 645 C C . TYR A 1 87 ? 15.135 -17.855 -47.504 1.00 50.56 87 TYR A C 1
ATOM 647 O O . TYR A 1 87 ? 14.702 -17.717 -46.363 1.00 50.56 87 TYR A O 1
ATOM 655 N N . THR A 1 88 ? 14.537 -18.583 -48.439 1.00 50.88 88 THR A N 1
ATOM 656 C CA . THR A 1 88 ? 13.419 -19.494 -48.235 1.00 50.88 88 THR A CA 1
ATOM 657 C C . THR A 1 88 ? 13.981 -20.819 -47.738 1.00 50.88 88 THR A C 1
ATOM 659 O O . THR A 1 88 ? 14.684 -21.494 -48.485 1.00 50.88 88 THR A O 1
ATOM 662 N N . SER A 1 89 ? 13.646 -21.207 -46.510 1.00 55.00 89 SER A N 1
ATOM 663 C CA . SER A 1 89 ? 13.831 -22.576 -46.023 1.00 55.00 89 SER A CA 1
ATOM 664 C C . SER A 1 89 ? 12.516 -23.058 -45.434 1.00 55.00 89 SER A C 1
ATOM 666 O O . SER A 1 89 ? 12.156 -22.754 -44.300 1.00 55.00 89 SER A O 1
ATOM 668 N N . THR A 1 90 ? 11.766 -23.777 -46.261 1.00 50.00 90 THR A N 1
ATOM 669 C CA . THR A 1 90 ? 10.614 -24.580 -45.867 1.00 50.00 90 THR A CA 1
ATOM 670 C C . THR A 1 90 ? 11.088 -25.822 -45.126 1.00 50.00 90 THR A C 1
ATOM 672 O O . THR A 1 90 ? 11.704 -26.697 -45.733 1.00 50.00 90 THR A O 1
ATOM 675 N N . THR A 1 91 ? 10.712 -25.943 -43.856 1.00 52.66 91 THR A N 1
ATOM 676 C CA . THR A 1 91 ? 10.693 -27.229 -43.155 1.00 52.66 91 THR A CA 1
ATOM 677 C C . THR A 1 91 ? 9.336 -27.366 -42.484 1.00 52.66 91 THR A C 1
ATOM 679 O O . THR A 1 91 ? 9.032 -26.680 -41.511 1.00 52.66 91 THR A O 1
ATOM 682 N N . ALA A 1 92 ? 8.490 -28.219 -43.055 1.00 50.88 92 ALA A N 1
ATOM 683 C CA . ALA A 1 92 ? 7.233 -28.622 -42.452 1.00 50.88 92 ALA A CA 1
ATOM 684 C C . ALA A 1 92 ? 7.531 -29.634 -41.338 1.00 50.88 92 ALA A C 1
ATOM 686 O O . ALA A 1 92 ? 8.063 -30.709 -41.608 1.00 50.88 92 ALA A O 1
ATOM 687 N N . VAL A 1 93 ? 7.173 -29.297 -40.099 1.00 47.72 93 VAL A N 1
ATOM 688 C CA . VAL A 1 93 ? 7.070 -30.263 -39.001 1.00 47.72 93 VAL A CA 1
ATOM 689 C C . VAL A 1 93 ? 5.634 -30.221 -38.504 1.00 47.72 93 VAL A C 1
ATOM 691 O O . VAL A 1 93 ? 5.171 -29.228 -37.948 1.00 47.72 93 VAL A O 1
ATOM 694 N N . LEU A 1 94 ? 4.919 -31.307 -38.779 1.00 45.66 94 LEU A N 1
ATOM 695 C CA . LEU A 1 94 ? 3.564 -31.562 -38.321 1.00 45.66 94 LEU A CA 1
ATOM 696 C C . LEU A 1 94 ? 3.647 -32.064 -36.873 1.00 45.66 94 LEU A C 1
ATOM 698 O O . LEU A 1 94 ? 4.009 -33.215 -36.639 1.00 45.66 94 LEU A O 1
ATOM 702 N N . ALA A 1 95 ? 3.338 -31.201 -35.906 1.00 45.28 95 ALA A N 1
ATOM 703 C CA . ALA A 1 95 ? 3.176 -31.583 -34.507 1.00 45.28 95 ALA A CA 1
ATOM 704 C C . ALA A 1 95 ? 1.684 -31.570 -34.149 1.00 45.28 95 ALA A C 1
ATOM 706 O O . ALA A 1 95 ? 1.034 -30.526 -34.150 1.00 45.28 95 ALA A O 1
ATOM 707 N N . ILE A 1 96 ? 1.147 -32.755 -33.858 1.00 52.19 96 ILE A N 1
ATOM 708 C CA . ILE A 1 96 ? -0.175 -32.941 -33.261 1.00 52.19 96 ILE A CA 1
ATOM 709 C C . ILE A 1 96 ? -0.021 -32.653 -31.766 1.00 52.19 96 ILE A C 1
ATOM 711 O O . ILE A 1 96 ? 0.572 -33.450 -31.043 1.00 52.19 96 ILE A O 1
ATOM 715 N N . ALA A 1 97 ? -0.545 -31.520 -31.306 1.00 46.84 97 ALA A N 1
ATOM 716 C CA . ALA A 1 97 ? -0.688 -31.222 -29.886 1.00 46.84 97 ALA A CA 1
ATOM 717 C C . ALA A 1 97 ? -2.179 -31.086 -29.557 1.00 46.84 97 ALA A C 1
ATOM 719 O O . ALA A 1 97 ? -2.850 -30.165 -30.022 1.00 46.84 97 ALA A O 1
ATOM 720 N N . LEU A 1 98 ? -2.696 -32.026 -28.759 1.00 51.44 98 LEU A N 1
ATOM 721 C CA . LEU A 1 98 ? -3.967 -31.872 -28.060 1.00 51.44 98 LEU A CA 1
ATOM 722 C C . LEU A 1 98 ? -3.808 -30.729 -27.048 1.00 51.44 98 LEU A C 1
ATOM 724 O O . LEU A 1 98 ? -3.225 -30.919 -25.983 1.00 51.44 98 LEU A O 1
ATOM 728 N N . ALA A 1 99 ? -4.314 -29.544 -27.378 1.00 48.19 99 ALA A N 1
ATOM 729 C CA . ALA A 1 99 ? -4.417 -28.451 -26.423 1.00 48.19 99 ALA A CA 1
ATOM 730 C C . ALA A 1 99 ? -5.745 -28.576 -25.669 1.00 48.19 99 ALA A C 1
ATOM 732 O O . ALA A 1 99 ? -6.820 -28.299 -26.203 1.00 48.19 99 ALA A O 1
ATOM 733 N N . ALA A 1 100 ? -5.644 -29.032 -24.420 1.00 45.25 100 ALA A N 1
ATOM 734 C CA . ALA A 1 100 ? -6.689 -28.9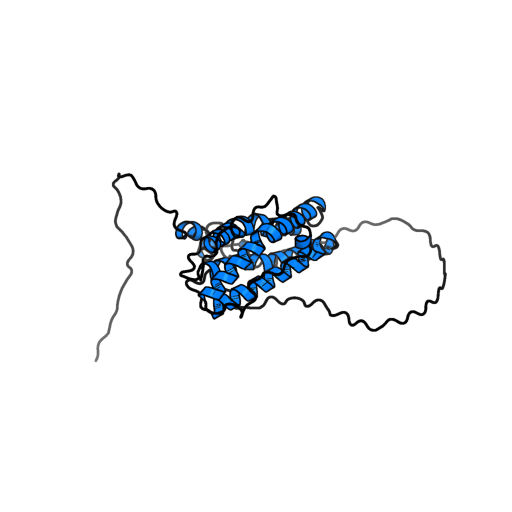04 -23.421 1.00 45.25 100 ALA A CA 1
ATOM 735 C C . ALA A 1 100 ? -7.154 -27.443 -23.348 1.00 45.25 100 ALA A C 1
ATOM 737 O O . ALA A 1 100 ? -6.342 -26.519 -23.315 1.00 45.25 100 ALA A O 1
ATOM 738 N N . SER A 1 101 ? -8.469 -27.245 -23.334 1.00 43.72 101 SER A N 1
ATOM 739 C CA . SER A 1 101 ? -9.107 -25.943 -23.186 1.00 43.72 101 SER A CA 1
ATOM 740 C C . SER A 1 101 ? -8.855 -25.399 -21.779 1.00 43.72 101 SER A C 1
ATOM 742 O O . SER A 1 101 ? -9.672 -25.570 -20.879 1.00 43.72 101 SER A O 1
ATOM 744 N N . THR A 1 102 ? -7.713 -24.753 -21.565 1.00 40.53 102 THR A N 1
ATOM 745 C CA . THR A 1 102 ? -7.524 -23.874 -20.416 1.00 40.53 102 THR A CA 1
ATOM 746 C C . THR A 1 102 ? -8.224 -22.562 -20.740 1.00 40.53 102 THR A C 1
ATOM 748 O O . THR A 1 102 ? -7.775 -21.752 -21.548 1.00 40.53 102 THR A O 1
ATOM 751 N N . THR A 1 103 ? -9.393 -22.368 -20.140 1.00 40.38 103 THR A N 1
ATOM 752 C CA . THR A 1 103 ? -10.031 -21.058 -20.062 1.00 40.38 103 THR A CA 1
ATOM 753 C C . THR A 1 103 ? -9.068 -20.117 -19.344 1.00 40.38 103 THR A C 1
ATOM 755 O O . THR A 1 103 ? -8.951 -20.161 -18.120 1.00 40.38 103 THR A O 1
ATOM 758 N N . LEU A 1 104 ? -8.342 -19.295 -20.103 1.00 37.34 104 LEU A N 1
ATOM 759 C CA . LEU A 1 104 ? -7.658 -18.121 -19.577 1.00 37.34 104 LEU A CA 1
ATOM 760 C C . LEU A 1 104 ? -8.735 -17.225 -18.964 1.00 37.34 104 LEU A C 1
ATOM 762 O O . LEU A 1 104 ? -9.481 -16.558 -19.680 1.00 37.34 104 LEU A O 1
ATOM 766 N N . ALA A 1 105 ? -8.849 -17.257 -17.636 1.00 40.34 105 ALA A N 1
ATOM 767 C CA . ALA A 1 105 ? -9.550 -16.222 -16.903 1.00 40.34 105 ALA A CA 1
ATOM 768 C C . ALA A 1 105 ? -8.871 -14.900 -17.272 1.00 40.34 105 ALA A C 1
ATOM 770 O O . ALA A 1 105 ? -7.684 -14.706 -17.006 1.00 40.34 105 ALA A O 1
ATOM 771 N N . ALA A 1 106 ? -9.601 -14.036 -17.975 1.00 39.03 106 ALA A N 1
ATOM 772 C CA . ALA A 1 106 ? -9.139 -12.690 -18.260 1.00 39.03 106 ALA A CA 1
ATOM 773 C C . ALA A 1 106 ? -8.761 -12.022 -16.926 1.00 39.03 106 ALA A C 1
ATOM 775 O O . ALA A 1 106 ? -9.508 -12.190 -15.956 1.00 39.03 106 ALA A O 1
ATOM 776 N N . PRO A 1 107 ? -7.637 -11.286 -16.849 1.00 40.06 107 PRO A N 1
ATOM 777 C CA . PRO A 1 107 ? -7.307 -10.539 -15.647 1.00 40.06 107 PRO A CA 1
ATOM 778 C C . PRO A 1 107 ? -8.492 -9.627 -15.349 1.00 40.06 107 PRO A C 1
ATOM 780 O O . PRO A 1 107 ? -8.885 -8.809 -16.187 1.00 40.06 107 PRO A O 1
ATOM 783 N N . SER A 1 108 ? -9.114 -9.820 -14.186 1.00 42.75 108 SER A N 1
ATOM 784 C CA . SER A 1 108 ? -10.156 -8.930 -13.709 1.00 42.75 108 SER A CA 1
ATOM 785 C C . SER A 1 108 ? -9.524 -7.552 -13.608 1.00 42.75 108 SER A C 1
ATOM 787 O O . SER A 1 108 ? -8.725 -7.295 -12.710 1.00 42.75 108 SER A O 1
ATOM 789 N N . GLN A 1 109 ? -9.833 -6.674 -14.560 1.00 39.66 109 GLN A N 1
ATOM 790 C CA . GLN A 1 109 ? -9.560 -5.259 -14.396 1.00 39.66 109 GLN A CA 1
ATOM 791 C C . GLN A 1 109 ? -10.318 -4.857 -13.138 1.00 39.66 109 GLN A C 1
ATOM 793 O O . GLN A 1 109 ? -11.550 -4.816 -13.157 1.00 39.66 109 GLN A O 1
ATOM 798 N N . ALA A 1 110 ? -9.594 -4.661 -12.035 1.00 44.75 110 ALA A N 1
ATOM 799 C CA . ALA A 1 110 ? -10.142 -4.102 -10.817 1.00 44.75 110 ALA A CA 1
ATOM 800 C C . ALA A 1 110 ? -10.734 -2.746 -11.206 1.00 44.75 110 ALA A C 1
ATOM 802 O O . ALA A 1 110 ? -10.027 -1.755 -11.384 1.00 44.75 110 ALA A O 1
ATOM 803 N N . LYS A 1 111 ? -12.044 -2.719 -11.470 1.00 38.44 111 LYS A N 1
ATOM 804 C CA . LYS A 1 111 ? -12.763 -1.466 -11.634 1.00 38.44 111 LYS A CA 1
ATOM 805 C C . LYS A 1 111 ? -12.606 -0.763 -10.304 1.00 38.44 111 LYS A C 1
ATOM 807 O O . LYS A 1 111 ? -13.030 -1.314 -9.290 1.00 38.44 111 LYS A O 1
ATOM 812 N N . ARG A 1 112 ? -12.017 0.436 -10.331 1.00 45.34 112 ARG A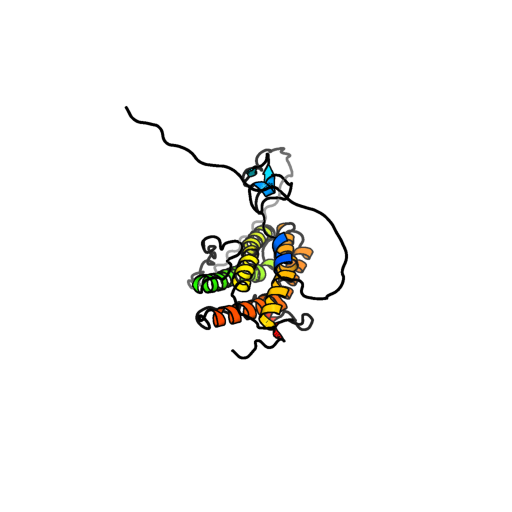 N 1
ATOM 813 C CA . ARG A 1 112 ? -12.059 1.368 -9.206 1.00 45.34 112 ARG A CA 1
ATOM 814 C C . ARG A 1 112 ? -13.491 1.347 -8.695 1.00 45.34 112 ARG A C 1
ATOM 816 O O . ARG A 1 112 ? -14.404 1.679 -9.461 1.00 45.34 112 ARG A O 1
ATOM 823 N N . GLN A 1 113 ? -13.703 0.856 -7.474 1.00 42.25 113 GLN A N 1
ATOM 824 C CA . GLN A 1 113 ? -15.011 0.984 -6.863 1.00 42.25 113 GLN A CA 1
ATOM 825 C C . GLN A 1 113 ? -15.280 2.482 -6.876 1.00 42.25 113 GLN A C 1
ATOM 827 O O . GLN A 1 113 ? -14.537 3.275 -6.305 1.00 42.25 113 GLN A O 1
ATOM 832 N N . THR A 1 114 ? -16.301 2.893 -7.621 1.00 37.47 114 THR A N 1
ATOM 833 C CA . THR A 1 114 ? -16.861 4.235 -7.530 1.00 37.47 114 THR A CA 1
ATOM 834 C C . THR A 1 114 ? -17.575 4.324 -6.187 1.00 37.47 114 THR A C 1
ATOM 836 O O . THR A 1 114 ? -18.793 4.478 -6.131 1.00 37.47 114 THR A O 1
ATOM 839 N N . ALA A 1 115 ? -16.834 4.141 -5.093 1.00 43.53 115 ALA A N 1
ATOM 840 C CA . ALA A 1 115 ? -17.247 4.629 -3.804 1.00 43.53 115 ALA A CA 1
ATOM 841 C C . ALA A 1 115 ? -17.404 6.148 -3.982 1.00 43.53 115 ALA A C 1
ATOM 843 O O . ALA A 1 115 ? -16.548 6.769 -4.629 1.00 43.53 115 ALA A O 1
ATOM 844 N N . PRO A 1 116 ? -18.512 6.753 -3.512 1.00 41.53 116 PRO A N 1
ATOM 845 C CA . PRO A 1 116 ? -18.631 8.204 -3.498 1.00 41.53 116 PRO A CA 1
ATOM 846 C C . PRO A 1 116 ? -17.346 8.733 -2.880 1.00 41.53 116 PRO A C 1
ATOM 848 O O . PRO A 1 116 ? -16.952 8.230 -1.831 1.00 41.53 116 PRO A O 1
ATOM 851 N N . CYS A 1 117 ? -16.664 9.631 -3.598 1.00 43.22 117 CYS A N 1
ATOM 852 C CA . CYS A 1 117 ? -15.363 10.168 -3.223 1.00 43.22 117 CYS A CA 1
ATOM 853 C C . CYS A 1 117 ? -15.308 10.344 -1.705 1.00 43.22 117 CYS A C 1
ATOM 855 O O . CYS A 1 117 ? -16.002 11.203 -1.159 1.00 43.22 117 CYS A O 1
ATOM 857 N N . MET A 1 118 ? -14.571 9.458 -1.026 1.00 48.22 118 MET A N 1
ATOM 858 C CA . MET A 1 118 ? -14.419 9.532 0.421 1.00 48.22 118 MET A CA 1
ATOM 859 C C . MET A 1 118 ? -13.937 10.951 0.706 1.00 48.22 118 MET A C 1
ATOM 861 O O . MET A 1 118 ? -12.932 11.387 0.139 1.00 48.22 118 MET A O 1
ATOM 865 N N . LEU A 1 119 ? -14.750 11.711 1.447 1.00 46.75 119 LEU A N 1
ATOM 866 C CA . LEU A 1 119 ? -14.487 13.116 1.743 1.00 46.75 119 LEU A CA 1
ATOM 867 C C . LEU A 1 119 ? -13.053 13.239 2.266 1.00 46.75 119 LEU A C 1
ATOM 869 O O . LEU A 1 119 ? -12.606 12.378 3.019 1.00 46.75 119 LEU A O 1
ATOM 873 N N . ASN A 1 120 ? -12.351 14.310 1.879 1.00 54.97 120 ASN A N 1
ATOM 874 C CA . ASN A 1 120 ? -10.923 14.501 2.176 1.00 54.97 120 ASN A CA 1
ATOM 875 C C . ASN A 1 120 ? -10.562 14.338 3.666 1.00 54.97 120 ASN A C 1
ATOM 877 O O . ASN A 1 120 ? -9.402 14.093 3.974 1.00 54.97 120 ASN A O 1
ATOM 881 N N . THR A 1 121 ? -11.529 14.432 4.582 1.00 56.25 121 THR A N 1
ATOM 882 C CA . THR A 1 121 ? -11.479 13.848 5.930 1.00 56.25 121 THR A CA 1
ATOM 883 C C . THR A 1 121 ? -12.919 13.693 6.430 1.00 56.25 121 THR A C 1
ATOM 885 O O . THR A 1 121 ? -13.723 14.615 6.268 1.00 56.25 121 THR A O 1
ATOM 888 N N . VAL A 1 122 ? -13.262 12.558 7.044 1.00 70.62 122 VAL A N 1
ATOM 889 C CA . VAL A 1 122 ? -14.503 12.415 7.822 1.00 70.62 122 VAL A CA 1
ATOM 890 C C . VAL A 1 122 ? -14.128 12.509 9.294 1.00 70.62 122 VAL A C 1
ATOM 892 O O . VAL A 1 122 ? -13.425 11.645 9.800 1.00 70.62 122 VAL A O 1
ATOM 895 N N . ASN A 1 123 ? -14.583 13.556 9.980 1.00 79.12 123 ASN A N 1
ATOM 896 C CA . ASN A 1 123 ? -14.454 13.623 11.434 1.00 79.12 123 ASN A CA 1
ATOM 897 C C . ASN A 1 123 ? -15.454 12.640 12.059 1.00 79.12 123 ASN A C 1
ATOM 899 O O . ASN A 1 123 ? -16.644 12.748 11.757 1.00 79.12 123 ASN A O 1
ATOM 903 N N . ASN A 1 124 ? -14.983 11.721 12.907 1.00 86.62 124 ASN A N 1
ATOM 904 C CA . ASN A 1 124 ? -15.783 10.658 13.523 1.00 86.62 124 ASN A CA 1
ATOM 905 C C . ASN A 1 124 ? -16.547 9.799 12.483 1.00 86.62 124 ASN A C 1
ATOM 907 O O . ASN A 1 124 ? -17.768 9.943 12.334 1.00 86.62 124 ASN A O 1
ATOM 911 N N . PRO A 1 125 ? -15.846 8.955 11.702 1.00 91.19 125 PRO A N 1
ATOM 912 C CA . PRO A 1 125 ? -16.477 8.116 10.690 1.00 91.19 125 PRO A CA 1
ATOM 913 C C . PRO A 1 125 ? -17.448 7.107 11.317 1.00 91.19 125 PRO A C 1
ATOM 915 O O . PRO A 1 125 ? -17.186 6.510 12.354 1.00 91.19 125 PRO A O 1
ATOM 918 N N . SER A 1 126 ? -18.574 6.872 10.646 1.00 93.31 126 SER A N 1
ATOM 919 C CA . SER A 1 126 ? -19.497 5.790 11.004 1.00 93.31 126 SER A CA 1
ATOM 920 C C . SER A 1 126 ? -18.882 4.409 10.754 1.00 93.31 126 SER A C 1
ATOM 922 O O . SER A 1 126 ? -18.019 4.256 9.889 1.00 93.31 126 SER A O 1
ATOM 924 N N . THR A 1 127 ? -19.422 3.372 11.398 1.00 94.25 127 THR A N 1
ATOM 925 C CA . THR A 1 127 ? -19.038 1.966 11.180 1.00 94.25 127 THR A CA 1
ATOM 926 C C . THR A 1 127 ? -18.996 1.574 9.695 1.00 94.25 127 THR A C 1
ATOM 928 O O . THR A 1 127 ? -18.049 0.937 9.238 1.00 94.25 127 THR A O 1
ATOM 931 N N . ASN A 1 128 ? -19.976 2.019 8.898 1.00 94.06 128 ASN A N 1
ATOM 932 C CA . ASN A 1 128 ? -20.003 1.755 7.455 1.00 94.06 128 ASN A CA 1
ATOM 933 C C . ASN A 1 128 ? -18.868 2.467 6.702 1.00 94.06 128 ASN A C 1
ATOM 935 O O . ASN A 1 128 ? -18.355 1.932 5.719 1.00 94.06 128 ASN A O 1
ATOM 939 N N . GLN A 1 129 ? -18.479 3.668 7.136 1.00 93.12 129 GLN A N 1
ATOM 940 C CA . GLN A 1 129 ? -17.359 4.407 6.549 1.00 93.12 129 GLN A CA 1
ATOM 941 C C . GLN A 1 129 ? -16.016 3.780 6.925 1.00 93.12 129 GLN A C 1
ATOM 943 O O . GLN A 1 129 ? -15.140 3.714 6.066 1.00 93.12 129 GLN A O 1
ATOM 948 N N . VAL A 1 130 ? -15.868 3.259 8.146 1.00 95.06 130 VAL A N 1
ATOM 949 C CA . VAL A 1 130 ? -14.684 2.486 8.557 1.00 95.06 130 VAL A CA 1
ATOM 950 C C . VAL A 1 130 ? -14.559 1.224 7.701 1.00 95.06 130 VAL A C 1
ATOM 952 O O . VAL A 1 130 ? -13.548 1.049 7.023 1.00 95.06 130 VAL A O 1
ATOM 955 N N . ALA A 1 131 ? -15.622 0.418 7.604 1.00 96.06 131 ALA A N 1
ATOM 956 C CA . ALA A 1 131 ? -15.629 -0.782 6.764 1.00 96.06 131 ALA A CA 1
ATOM 957 C C . ALA A 1 131 ? -15.333 -0.470 5.284 1.00 96.06 131 ALA A C 1
ATOM 959 O O . ALA A 1 131 ? -14.541 -1.158 4.642 1.00 96.06 131 ALA A O 1
ATOM 960 N N . SER A 1 132 ? -15.935 0.594 4.740 1.00 95.00 132 SER A N 1
ATOM 961 C CA . SER A 1 132 ? -15.693 1.019 3.354 1.00 95.00 132 SER A CA 1
ATOM 962 C C . SER A 1 132 ? -14.257 1.500 3.137 1.00 95.00 132 SER A C 1
ATOM 964 O O . SER A 1 132 ? -13.683 1.218 2.090 1.00 95.00 132 SER A O 1
ATOM 966 N N . SER A 1 133 ? -13.659 2.185 4.118 1.00 95.62 133 SER A N 1
ATOM 967 C CA . SER A 1 133 ? -12.257 2.621 4.059 1.00 95.62 133 SER A CA 1
ATOM 968 C C . SER A 1 133 ? -11.311 1.429 4.009 1.00 95.62 133 SER A C 1
ATOM 970 O O . SER A 1 133 ? -10.458 1.375 3.130 1.00 95.62 133 SER A O 1
ATOM 972 N N . ILE A 1 134 ? -11.488 0.458 4.911 1.00 96.88 134 ILE A N 1
ATOM 973 C CA . ILE A 1 134 ? -10.645 -0.744 4.979 1.00 96.88 134 ILE A CA 1
ATOM 974 C C . ILE A 1 134 ? -10.768 -1.550 3.682 1.00 96.88 134 ILE A C 1
ATOM 976 O O . ILE A 1 134 ? -9.763 -1.938 3.091 1.00 96.88 134 ILE A O 1
ATOM 980 N N . ASN A 1 135 ? -11.989 -1.768 3.187 1.00 96.81 135 ASN A N 1
ATOM 981 C CA . ASN A 1 135 ? -12.204 -2.528 1.953 1.00 96.81 135 ASN A CA 1
ATOM 982 C C . ASN A 1 135 ? -11.640 -1.816 0.715 1.00 96.81 135 ASN A C 1
ATOM 984 O O . ASN A 1 135 ? -11.058 -2.469 -0.150 1.00 96.81 135 ASN A O 1
ATOM 988 N N . GLN A 1 136 ? -11.785 -0.489 0.629 1.00 95.69 136 GLN A N 1
ATOM 989 C CA . GLN A 1 136 ? -11.211 0.282 -0.472 1.00 95.69 136 GLN A CA 1
ATOM 990 C C . GLN A 1 136 ? -9.683 0.239 -0.430 1.00 95.69 136 GLN A C 1
ATOM 992 O O . GLN A 1 136 ? -9.066 -0.031 -1.454 1.00 95.69 136 GLN A O 1
ATOM 997 N N . TRP A 1 137 ? -9.079 0.422 0.746 1.00 97.12 137 TRP A N 1
ATOM 998 C CA . TRP A 1 137 ? -7.627 0.367 0.881 1.00 97.12 137 TRP A CA 1
ATOM 999 C C . TRP A 1 137 ? -7.083 -1.034 0.551 1.00 97.12 137 TRP A C 1
ATOM 1001 O O . TRP A 1 137 ? -6.108 -1.148 -0.183 1.00 97.12 137 TRP A O 1
ATOM 1011 N N . ASN A 1 138 ? -7.752 -2.117 0.964 1.00 97.31 138 ASN A N 1
ATOM 1012 C CA . ASN A 1 138 ? -7.394 -3.471 0.514 1.00 97.31 138 ASN A CA 1
ATOM 1013 C C . ASN A 1 138 ? -7.385 -3.592 -1.023 1.00 97.31 138 ASN A C 1
ATOM 1015 O O . ASN A 1 138 ? -6.440 -4.132 -1.596 1.00 97.31 138 ASN A O 1
ATOM 1019 N N . ALA A 1 139 ? -8.402 -3.051 -1.702 1.00 96.56 139 ALA A N 1
ATOM 1020 C CA . ALA A 1 139 ? -8.461 -3.064 -3.164 1.00 96.56 139 ALA A CA 1
ATOM 1021 C C . ALA A 1 139 ? -7.345 -2.219 -3.810 1.00 96.56 139 ALA A C 1
ATOM 1023 O O . ALA A 1 139 ? -6.790 -2.613 -4.839 1.00 96.56 139 ALA A O 1
ATOM 1024 N N . ASP A 1 140 ? -6.999 -1.080 -3.205 1.00 97.19 140 ASP A N 1
ATOM 1025 C CA . ASP A 1 140 ? -5.899 -0.222 -3.652 1.00 97.19 140 ASP A CA 1
ATOM 1026 C C . ASP A 1 140 ? -4.549 -0.950 -3.494 1.00 97.19 140 ASP A C 1
ATOM 1028 O O . ASP A 1 140 ? -3.744 -0.984 -4.432 1.00 97.19 140 ASP A O 1
ATOM 1032 N N . VAL A 1 141 ? -4.349 -1.638 -2.362 1.00 97.81 141 VAL A N 1
ATOM 1033 C CA . VAL A 1 141 ? -3.187 -2.498 -2.099 1.00 97.81 141 VAL A CA 1
ATOM 1034 C C . VAL A 1 141 ? -3.064 -3.592 -3.156 1.00 97.81 141 VAL A C 1
ATOM 1036 O O . VAL A 1 141 ? -1.991 -3.747 -3.734 1.00 97.81 141 VAL A O 1
ATOM 1039 N N . ASP A 1 142 ? -4.143 -4.303 -3.480 1.00 97.94 142 ASP A N 1
ATOM 1040 C CA . ASP A 1 142 ? -4.122 -5.371 -4.487 1.00 97.94 142 ASP A CA 1
ATOM 1041 C C . ASP A 1 142 ? -3.770 -4.861 -5.893 1.00 97.94 142 ASP A C 1
ATOM 1043 O O . ASP A 1 142 ? -3.048 -5.525 -6.651 1.00 97.94 142 ASP A O 1
ATOM 1047 N N . ALA A 1 143 ? -4.236 -3.663 -6.250 1.00 97.44 143 ALA A N 1
ATOM 1048 C CA . ALA A 1 143 ? -3.899 -3.034 -7.522 1.00 97.44 143 ALA A CA 1
ATOM 1049 C C . ALA A 1 143 ? -2.406 -2.674 -7.601 1.00 97.44 143 ALA A C 1
ATOM 1051 O O . ALA A 1 143 ? -1.761 -2.931 -8.624 1.00 97.44 143 ALA A O 1
ATOM 1052 N N . VAL A 1 144 ? -1.836 -2.134 -6.519 1.00 98.25 144 VAL A N 1
ATOM 1053 C CA . VAL A 1 144 ? -0.396 -1.846 -6.429 1.00 98.25 144 VAL A CA 1
ATOM 1054 C C . VAL A 1 144 ? 0.418 -3.143 -6.440 1.00 98.25 144 VAL A C 1
ATOM 1056 O O . VAL A 1 144 ? 1.384 -3.244 -7.195 1.00 98.25 144 VAL A O 1
ATOM 1059 N N . ASN A 1 145 ? -0.006 -4.171 -5.701 1.00 98.31 145 ASN A N 1
ATOM 1060 C CA . ASN A 1 145 ? 0.657 -5.477 -5.666 1.00 98.31 145 ASN A CA 1
ATOM 1061 C C . ASN A 1 145 ? 0.684 -6.129 -7.056 1.00 98.31 145 ASN A C 1
ATOM 1063 O O . ASN A 1 145 ? 1.703 -6.680 -7.471 1.00 98.31 145 ASN A O 1
ATOM 1067 N N . THR A 1 146 ? -0.409 -6.023 -7.817 1.00 98.31 146 THR A N 1
ATOM 1068 C CA . THR A 1 146 ? -0.486 -6.517 -9.203 1.00 98.31 146 THR A CA 1
ATOM 1069 C C . THR A 1 146 ? 0.579 -5.872 -10.092 1.00 98.31 146 THR A C 1
ATOM 1071 O O . THR A 1 146 ? 1.248 -6.563 -10.868 1.00 98.31 146 THR A O 1
ATOM 1074 N N . PHE A 1 147 ? 0.774 -4.557 -9.960 1.00 98.56 147 PHE A N 1
ATOM 1075 C CA . PHE A 1 147 ? 1.842 -3.851 -10.659 1.00 98.56 147 PHE A CA 1
ATOM 1076 C C . PHE A 1 147 ? 3.225 -4.316 -10.189 1.00 98.56 147 PHE A C 1
ATOM 1078 O O . PHE A 1 147 ? 4.024 -4.745 -11.016 1.00 98.56 147 PHE A O 1
ATOM 1085 N N . LEU A 1 148 ? 3.503 -4.307 -8.883 1.00 98.50 148 LEU A N 1
ATOM 1086 C CA . LEU A 1 148 ? 4.823 -4.657 -8.336 1.00 98.50 148 LEU A CA 1
ATOM 1087 C C . LEU A 1 148 ? 5.253 -6.089 -8.679 1.00 98.50 148 LEU A C 1
ATOM 1089 O O . LEU A 1 148 ? 6.421 -6.329 -8.979 1.00 98.50 148 LEU A O 1
ATOM 1093 N N . ASN A 1 149 ? 4.302 -7.023 -8.737 1.00 98.38 149 ASN A N 1
ATOM 1094 C CA . ASN A 1 149 ? 4.543 -8.416 -9.119 1.00 98.38 149 ASN A CA 1
ATOM 1095 C C . ASN A 1 149 ? 4.966 -8.598 -10.586 1.00 98.38 149 ASN A C 1
ATOM 1097 O O . ASN A 1 149 ? 5.461 -9.666 -10.948 1.00 98.38 149 ASN A O 1
ATOM 1101 N N . THR A 1 150 ? 4.749 -7.596 -11.441 1.00 97.88 150 THR A N 1
ATOM 1102 C CA . THR A 1 150 ? 5.008 -7.685 -12.888 1.00 97.88 150 THR A CA 1
ATOM 1103 C C . THR A 1 150 ? 5.894 -6.564 -13.428 1.00 97.88 150 THR A C 1
ATOM 1105 O O . THR A 1 150 ? 6.422 -6.697 -14.526 1.00 97.88 150 THR A O 1
ATOM 1108 N N . ALA A 1 151 ? 6.130 -5.492 -12.666 1.00 97.50 151 ALA A N 1
ATOM 1109 C CA . ALA A 1 151 ? 6.788 -4.271 -13.130 1.00 97.50 151 ALA A CA 1
ATOM 1110 C C . ALA A 1 151 ? 8.121 -4.525 -13.852 1.00 97.50 151 ALA A C 1
ATOM 1112 O O . ALA A 1 151 ? 8.352 -3.978 -14.925 1.00 97.50 151 ALA A O 1
ATOM 1113 N N . LEU A 1 152 ? 8.968 -5.402 -13.304 1.00 97.25 152 LEU A N 1
ATOM 1114 C CA . LEU A 1 152 ? 10.301 -5.686 -13.851 1.00 97.25 152 LEU A CA 1
ATOM 1115 C C . LEU A 1 152 ? 10.296 -6.612 -15.079 1.00 97.25 152 LEU A C 1
ATOM 1117 O O . LEU A 1 152 ? 11.336 -6.810 -15.701 1.00 97.25 152 LEU A O 1
ATOM 1121 N N . THR A 1 153 ? 9.146 -7.190 -15.431 1.00 97.25 153 THR A N 1
ATOM 1122 C CA . THR A 1 153 ? 8.982 -8.046 -16.617 1.00 97.25 153 THR A CA 1
ATOM 1123 C C . THR A 1 153 ? 8.125 -7.396 -17.702 1.00 97.25 153 THR A C 1
ATOM 1125 O O . THR A 1 153 ? 8.021 -7.935 -18.806 1.00 97.25 153 THR A O 1
ATOM 1128 N N . LEU A 1 154 ? 7.529 -6.233 -17.422 1.00 97.25 154 LEU A N 1
ATOM 1129 C CA . LEU A 1 154 ? 6.755 -5.478 -18.399 1.00 97.25 154 LEU A CA 1
ATOM 1130 C C . LEU A 1 154 ? 7.667 -4.861 -19.471 1.00 97.25 154 LEU A C 1
ATOM 1132 O O . LEU A 1 154 ? 8.740 -4.345 -19.154 1.00 97.25 154 LEU A O 1
ATOM 1136 N N . PRO A 1 155 ? 7.236 -4.841 -20.746 1.00 97.00 155 PRO A N 1
ATOM 1137 C CA . PRO A 1 155 ? 7.931 -4.069 -21.763 1.00 97.00 155 PRO A CA 1
ATOM 1138 C C . PRO A 1 155 ? 7.825 -2.571 -21.453 1.00 97.00 155 PRO A C 1
ATOM 1140 O O . PRO A 1 155 ? 6.768 -2.094 -21.024 1.00 97.00 155 PRO A O 1
ATOM 1143 N N . GLU A 1 156 ? 8.893 -1.827 -21.753 1.00 94.81 156 GLU A N 1
ATOM 1144 C CA . GLU A 1 156 ? 9.013 -0.374 -21.537 1.00 94.81 156 GLU A CA 1
ATOM 1145 C C . GLU A 1 156 ? 7.774 0.402 -22.013 1.00 94.81 156 GLU A C 1
ATOM 1147 O O . GLU A 1 156 ? 7.239 1.242 -21.290 1.00 94.81 156 GLU A O 1
ATOM 1152 N N . SER A 1 157 ? 7.246 0.048 -23.191 1.00 96.06 157 SER A N 1
ATOM 1153 C CA . SER A 1 157 ? 6.071 0.684 -23.801 1.00 96.06 157 SER A CA 1
ATOM 1154 C C . SER A 1 157 ? 4.782 0.578 -22.975 1.00 96.06 157 SER A C 1
ATOM 1156 O O . SER A 1 157 ? 3.853 1.353 -23.190 1.00 96.06 157 SER A O 1
ATOM 1158 N N . SER A 1 158 ? 4.710 -0.370 -22.039 1.00 97.44 158 SER A N 1
ATOM 1159 C CA . SER A 1 158 ? 3.562 -0.591 -21.150 1.00 97.44 158 SER A CA 1
ATOM 1160 C C . SER A 1 158 ? 3.825 -0.184 -19.699 1.00 97.44 158 SER A C 1
ATOM 1162 O O . SER A 1 158 ? 2.875 0.042 -18.947 1.00 97.44 158 SER A O 1
ATOM 1164 N N . LEU A 1 159 ? 5.098 -0.058 -19.310 1.00 97.62 159 LEU A N 1
ATOM 1165 C CA . LEU A 1 159 ? 5.511 0.150 -17.927 1.00 97.62 159 LEU A CA 1
ATOM 1166 C C . LEU A 1 159 ? 4.961 1.459 -17.352 1.00 97.62 159 LEU A C 1
ATOM 1168 O O . LEU A 1 159 ? 4.355 1.447 -16.284 1.00 97.62 159 LEU A O 1
ATOM 1172 N N . GLY A 1 160 ? 5.108 2.574 -18.076 1.00 97.38 160 GLY A N 1
ATOM 1173 C CA . GLY A 1 160 ? 4.625 3.879 -17.611 1.00 97.38 160 GLY A CA 1
ATOM 1174 C C . GLY A 1 160 ? 3.108 3.908 -17.387 1.00 97.38 160 GLY A C 1
ATOM 1175 O O . GLY A 1 160 ? 2.637 4.445 -16.387 1.00 97.38 160 GLY A O 1
ATOM 1176 N N . ALA A 1 161 ? 2.331 3.263 -18.265 1.00 97.75 161 ALA A N 1
ATOM 1177 C CA . ALA A 1 161 ? 0.877 3.169 -18.119 1.00 97.75 161 ALA A CA 1
ATOM 1178 C C . ALA A 1 161 ? 0.465 2.275 -16.935 1.00 97.75 161 ALA A C 1
ATOM 1180 O O . ALA A 1 161 ? -0.454 2.621 -16.191 1.00 97.75 161 ALA A O 1
ATOM 1181 N N . ALA A 1 162 ? 1.159 1.151 -16.732 1.00 98.25 162 ALA A N 1
ATOM 1182 C CA . ALA A 1 162 ? 0.924 0.271 -15.590 1.00 98.25 162 ALA A CA 1
ATOM 1183 C C . ALA A 1 162 ? 1.272 0.963 -14.259 1.00 98.25 162 ALA A C 1
ATOM 1185 O O . ALA A 1 162 ? 0.479 0.912 -13.317 1.00 98.25 162 ALA A O 1
ATOM 1186 N N . ALA A 1 163 ? 2.396 1.684 -14.213 1.00 98.50 163 ALA A N 1
ATOM 1187 C CA . ALA A 1 163 ? 2.805 2.480 -13.059 1.00 98.50 163 ALA A CA 1
ATOM 1188 C C . ALA A 1 163 ? 1.815 3.621 -12.774 1.00 98.50 163 ALA A C 1
ATOM 1190 O O . ALA A 1 163 ? 1.443 3.832 -11.624 1.00 98.50 163 ALA A O 1
ATOM 1191 N N . GLN A 1 164 ? 1.313 4.306 -13.809 1.00 98.44 164 GLN A N 1
ATOM 1192 C CA . GLN A 1 164 ? 0.287 5.345 -13.663 1.00 98.44 164 GLN A CA 1
ATOM 1193 C C . GLN A 1 164 ? -1.017 4.791 -13.088 1.00 98.44 164 GLN A C 1
ATOM 1195 O O . GLN A 1 164 ? -1.660 5.453 -12.270 1.00 98.44 164 GLN A O 1
ATOM 1200 N N . ASN A 1 165 ? -1.411 3.583 -13.495 1.00 97.19 165 ASN A N 1
ATOM 1201 C CA . ASN A 1 165 ? -2.564 2.914 -12.913 1.00 97.19 165 ASN A CA 1
ATOM 1202 C C . ASN A 1 165 ? -2.331 2.630 -11.422 1.00 97.19 165 ASN A C 1
ATOM 1204 O O . ASN A 1 165 ? -3.139 3.059 -10.605 1.00 97.19 165 ASN A O 1
ATOM 1208 N N . ALA A 1 166 ? -1.204 2.007 -11.061 1.00 98.38 166 ALA A N 1
ATOM 1209 C CA . ALA A 1 166 ? -0.848 1.749 -9.663 1.00 98.38 166 ALA A CA 1
ATOM 1210 C C . ALA A 1 166 ? -0.792 3.036 -8.822 1.00 98.38 166 ALA A C 1
ATOM 1212 O O . ALA A 1 166 ? -1.328 3.074 -7.721 1.00 98.38 166 ALA A O 1
ATOM 1213 N N . PHE A 1 167 ? -0.230 4.120 -9.364 1.00 98.19 167 PHE A N 1
ATOM 1214 C CA . PHE A 1 167 ? -0.181 5.431 -8.715 1.00 98.19 167 PHE A CA 1
ATOM 1215 C C . PHE A 1 167 ? -1.569 6.015 -8.436 1.00 98.19 167 PHE A C 1
ATOM 1217 O O . PHE A 1 167 ? -1.777 6.647 -7.405 1.00 98.19 167 PHE A O 1
ATOM 1224 N N . ASN A 1 168 ? -2.544 5.808 -9.321 1.00 95.69 168 ASN A N 1
ATOM 1225 C CA . ASN A 1 168 ? -3.907 6.292 -9.095 1.00 95.69 168 ASN A CA 1
ATOM 1226 C C . ASN A 1 168 ? -4.597 5.574 -7.928 1.00 95.69 168 ASN A C 1
ATOM 1228 O O . ASN A 1 168 ? -5.321 6.231 -7.188 1.00 95.69 168 ASN A O 1
ATOM 1232 N N . PHE A 1 169 ? -4.353 4.271 -7.761 1.00 96.38 169 PHE A N 1
ATOM 1233 C CA . PHE A 1 169 ? -4.833 3.507 -6.605 1.00 96.38 169 PHE A CA 1
ATOM 1234 C C . PHE A 1 169 ? -4.066 3.892 -5.332 1.00 96.38 169 PHE A C 1
ATOM 1236 O O . PHE A 1 169 ? -4.676 4.264 -4.337 1.00 96.38 169 PHE A O 1
ATOM 1243 N N . ALA A 1 170 ? -2.732 3.939 -5.390 1.00 96.69 170 ALA A N 1
ATOM 1244 C CA . ALA A 1 170 ? -1.898 4.302 -4.244 1.00 96.69 170 ALA A CA 1
ATOM 1245 C C . ALA A 1 170 ? -2.195 5.713 -3.699 1.00 96.69 170 ALA A C 1
ATOM 1247 O O . ALA A 1 170 ? -2.063 5.962 -2.507 1.00 96.69 170 ALA A O 1
ATOM 1248 N N . GLN A 1 171 ? -2.587 6.666 -4.551 1.00 95.31 171 GLN A N 1
ATOM 1249 C CA . GLN A 1 171 ? -2.957 8.022 -4.120 1.00 95.31 171 GLN A CA 1
ATOM 1250 C C . GLN A 1 171 ? -4.274 8.094 -3.346 1.00 95.31 171 GLN A C 1
ATOM 1252 O O . GLN A 1 171 ? -4.530 9.113 -2.695 1.00 95.31 171 GLN A O 1
ATOM 1257 N N . ASP A 1 172 ? -5.125 7.076 -3.456 1.00 92.44 172 ASP A N 1
ATOM 1258 C CA . ASP A 1 172 ? -6.331 7.014 -2.649 1.00 92.44 172 ASP A CA 1
ATOM 1259 C C . ASP A 1 172 ? -5.957 6.645 -1.202 1.00 92.44 172 ASP A C 1
ATOM 1261 O O . ASP A 1 172 ? -6.466 7.323 -0.311 1.00 92.44 172 ASP A O 1
ATOM 1265 N N . GLU A 1 173 ? -4.975 5.750 -0.979 1.00 93.94 173 GLU A N 1
ATOM 1266 C CA . GLU A 1 173 ? -4.563 5.205 0.338 1.00 93.94 173 GLU A CA 1
ATOM 1267 C C . GLU A 1 173 ? -4.417 6.264 1.467 1.00 93.94 173 GLU A C 1
ATOM 1269 O O . GLU A 1 173 ? -5.001 6.084 2.543 1.00 93.94 173 GLU A O 1
ATOM 1274 N N . PRO A 1 174 ? -3.751 7.428 1.270 1.00 93.50 174 PRO A N 1
ATOM 1275 C CA . PRO A 1 174 ? -3.689 8.476 2.295 1.00 93.50 174 PRO A CA 1
ATOM 1276 C C . PRO A 1 174 ? -5.055 9.039 2.720 1.00 93.50 174 PRO A C 1
ATOM 1278 O O . PRO A 1 174 ? -5.203 9.532 3.836 1.00 93.50 174 PRO A O 1
ATOM 1281 N N . ARG A 1 175 ? -6.080 8.987 1.862 1.00 90.75 175 ARG A N 1
ATOM 1282 C CA . ARG A 1 175 ? -7.442 9.422 2.214 1.00 90.75 175 ARG A CA 1
ATOM 1283 C C . ARG A 1 175 ? -8.133 8.410 3.122 1.00 90.75 175 ARG A C 1
ATOM 1285 O O . ARG A 1 175 ? -8.844 8.821 4.045 1.00 90.75 175 ARG A O 1
ATOM 1292 N N . GLN A 1 176 ? -7.932 7.107 2.897 1.00 94.62 176 GLN A N 1
ATOM 1293 C CA . GLN A 1 176 ? -8.426 6.094 3.832 1.00 94.62 176 GLN A CA 1
ATOM 1294 C C . GLN A 1 176 ? -7.671 6.177 5.158 1.00 94.62 176 GLN A C 1
ATOM 1296 O O . GLN A 1 176 ? -8.329 6.144 6.195 1.00 94.62 176 GLN A O 1
ATOM 1301 N N . LEU A 1 177 ? -6.353 6.419 5.146 1.00 95.06 177 LEU A N 1
ATOM 1302 C CA . LEU A 1 177 ? -5.584 6.718 6.361 1.00 95.06 177 LEU A CA 1
ATOM 1303 C C . LEU A 1 177 ? -6.213 7.862 7.155 1.00 95.06 177 LEU A C 1
ATOM 1305 O O . LEU A 1 177 ? -6.503 7.691 8.333 1.00 95.06 177 LEU A O 1
ATOM 1309 N N . MET A 1 178 ? -6.499 8.995 6.511 1.00 92.12 178 MET A N 1
ATOM 1310 C CA . MET A 1 178 ? -7.125 10.141 7.179 1.00 92.12 178 MET A CA 1
ATOM 1311 C C . MET A 1 178 ? -8.494 9.819 7.777 1.00 92.12 178 MET A C 1
ATOM 1313 O O . MET A 1 178 ? -8.842 10.330 8.842 1.00 92.12 178 MET A O 1
ATOM 1317 N N . THR A 1 179 ? -9.281 8.984 7.100 1.00 92.94 179 THR A N 1
ATOM 1318 C CA . THR A 1 179 ? -10.593 8.566 7.605 1.00 92.94 179 THR A CA 1
ATOM 1319 C C . THR A 1 179 ? -10.442 7.666 8.828 1.00 92.94 179 THR A C 1
ATOM 1321 O O . THR A 1 179 ? -11.062 7.925 9.854 1.00 92.94 179 THR A O 1
ATOM 1324 N N . LEU A 1 180 ? -9.587 6.648 8.746 1.00 94.94 180 LEU A N 1
ATOM 1325 C CA . LEU A 1 180 ? -9.359 5.673 9.812 1.00 94.94 180 LEU A CA 1
ATOM 1326 C C . LEU A 1 180 ? -8.666 6.289 11.035 1.00 94.94 180 LEU A C 1
ATOM 1328 O O . LEU A 1 180 ? -9.056 6.014 12.164 1.00 94.94 180 LEU A O 1
ATOM 1332 N N . ALA A 1 181 ? -7.726 7.211 10.822 1.00 94.25 181 ALA A N 1
ATOM 1333 C CA . ALA A 1 181 ? -7.089 7.990 11.883 1.00 94.25 181 ALA A CA 1
ATOM 1334 C C . ALA A 1 181 ? -8.062 8.933 12.622 1.00 94.25 181 ALA A C 1
ATOM 1336 O O . ALA A 1 181 ? -7.724 9.460 13.677 1.00 94.25 181 ALA A O 1
ATOM 1337 N N . SER A 1 182 ? -9.258 9.167 12.067 1.00 92.88 182 SER A N 1
ATOM 1338 C CA . SER A 1 182 ? -10.290 10.025 12.662 1.00 92.88 182 SER A CA 1
ATOM 1339 C C . SER A 1 182 ? -11.326 9.251 13.491 1.00 92.88 182 SER A C 1
ATOM 1341 O O . SER A 1 182 ? -12.294 9.863 13.957 1.00 92.88 182 SER A O 1
ATOM 1343 N N . VAL A 1 183 ? -11.164 7.930 13.664 1.00 92.00 183 VAL A N 1
ATOM 1344 C CA . VAL A 1 183 ? -11.980 7.138 14.599 1.00 92.00 183 VAL A CA 1
ATOM 1345 C C . VAL A 1 183 ? -11.638 7.576 16.032 1.00 92.00 183 VAL A C 1
ATOM 1347 O O . VAL A 1 183 ? -10.461 7.609 16.398 1.00 92.00 183 VAL A O 1
ATOM 1350 N N . PRO A 1 184 ? -12.626 7.996 16.841 1.00 85.88 184 PRO A N 1
ATOM 1351 C CA . PRO A 1 184 ? -12.366 8.478 18.191 1.00 85.88 184 PRO A CA 1
ATOM 1352 C C . PRO A 1 184 ? -11.892 7.348 19.114 1.00 85.88 184 PRO A C 1
ATOM 1354 O O . PRO A 1 184 ? -12.235 6.198 18.918 1.00 85.88 184 PRO A O 1
ATOM 1357 N N . ALA A 1 185 ? -11.168 7.706 20.177 1.00 78.69 185 ALA A N 1
ATOM 1358 C CA . ALA A 1 185 ? -10.865 6.831 21.318 1.00 78.69 185 ALA A CA 1
ATOM 1359 C C . ALA A 1 185 ? -9.954 5.603 21.080 1.00 78.69 185 ALA A C 1
ATOM 1361 O O . ALA A 1 185 ? -9.683 4.886 22.043 1.00 78.69 185 ALA A O 1
ATOM 1362 N N . ILE A 1 186 ? -9.362 5.429 19.893 1.00 80.00 186 ILE A N 1
ATOM 1363 C CA . ILE A 1 186 ? -8.303 4.429 19.663 1.00 80.00 186 ILE A CA 1
ATOM 1364 C C . ILE A 1 186 ? -6.981 4.939 20.259 1.00 80.00 186 ILE A C 1
ATOM 1366 O O . ILE A 1 186 ? -6.164 5.582 19.605 1.00 80.00 186 ILE A O 1
ATOM 1370 N N . GLY A 1 187 ? -6.811 4.740 21.564 1.00 74.94 187 GLY A N 1
ATOM 1371 C CA . GLY A 1 187 ? -5.702 5.288 22.351 1.00 74.94 187 GLY A CA 1
ATOM 1372 C C . GLY A 1 187 ? -4.449 4.412 22.420 1.00 74.94 187 GLY A C 1
ATOM 1373 O O . GLY A 1 187 ? -3.643 4.612 23.330 1.00 74.94 187 GLY A O 1
ATOM 1374 N N . THR A 1 188 ? -4.285 3.423 21.536 1.00 88.81 188 THR A N 1
ATOM 1375 C CA . THR A 1 188 ? -3.148 2.490 21.603 1.00 88.81 188 THR A CA 1
ATOM 1376 C C . THR A 1 188 ? -1.863 3.162 21.095 1.00 88.81 188 THR A C 1
ATOM 1378 O O . THR A 1 188 ? -1.871 4.011 20.190 1.00 88.81 188 THR A O 1
ATOM 1381 N N . ALA A 1 189 ? -0.725 2.805 21.699 1.00 89.50 189 ALA A N 1
ATOM 1382 C CA . ALA A 1 189 ? 0.577 3.315 21.268 1.00 89.50 189 ALA A CA 1
ATOM 1383 C C . ALA A 1 189 ? 0.914 2.831 19.848 1.00 89.50 189 ALA A C 1
ATOM 1385 O O . ALA A 1 189 ? 1.411 3.611 19.034 1.00 89.50 189 ALA A O 1
ATOM 1386 N N . ALA A 1 190 ? 0.576 1.574 19.543 1.00 90.38 190 ALA A N 1
ATOM 1387 C CA . ALA A 1 190 ? 0.752 0.976 18.228 1.00 90.38 190 ALA A CA 1
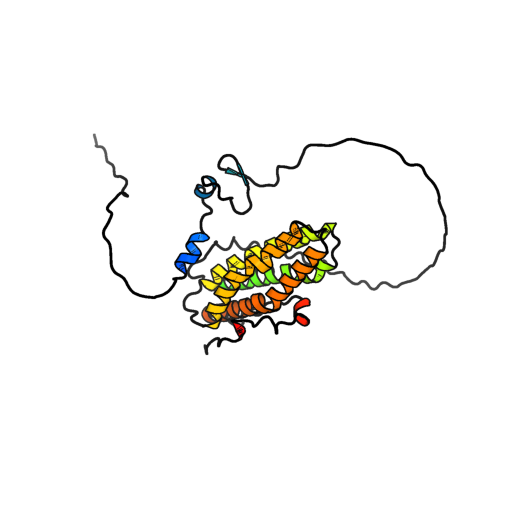ATOM 1388 C C . ALA A 1 190 ? -0.062 1.699 17.143 1.00 90.38 190 ALA A C 1
ATOM 1390 O O . ALA A 1 190 ? 0.501 2.043 16.105 1.00 90.38 190 ALA A O 1
ATOM 1391 N N . PHE A 1 191 ? -1.335 2.032 17.398 1.00 93.75 191 PHE A N 1
ATOM 1392 C CA . PHE A 1 191 ? -2.164 2.814 16.475 1.00 93.75 191 PHE A CA 1
ATOM 1393 C C . PHE A 1 191 ? -1.569 4.195 16.197 1.00 93.75 191 PHE A C 1
ATOM 1395 O O . PHE A 1 191 ? -1.401 4.590 15.044 1.00 93.75 191 PHE A O 1
ATOM 1402 N N . THR A 1 192 ? -1.206 4.927 17.255 1.00 92.06 192 THR A N 1
ATOM 1403 C CA . THR A 1 192 ? -0.629 6.275 17.119 1.00 92.06 192 THR A CA 1
ATOM 1404 C C . THR A 1 192 ? 0.683 6.236 16.337 1.00 92.06 192 THR A C 1
ATOM 1406 O O . THR A 1 192 ? 0.929 7.097 15.488 1.00 92.06 192 THR A O 1
ATOM 1409 N N . CYS A 1 193 ? 1.511 5.221 16.594 1.00 92.88 193 CYS A N 1
ATOM 1410 C CA . CYS A 1 193 ? 2.727 4.977 15.835 1.00 92.88 193 CYS A CA 1
ATOM 1411 C C . CYS A 1 193 ? 2.409 4.711 14.359 1.00 92.88 193 CYS A C 1
ATOM 1413 O O . CYS A 1 193 ? 2.944 5.418 13.509 1.00 92.88 193 CYS A O 1
ATOM 1415 N N . ALA A 1 194 ? 1.506 3.771 14.058 1.00 94.50 194 ALA A N 1
ATOM 1416 C CA . ALA A 1 194 ? 1.161 3.378 12.693 1.00 94.50 194 ALA A CA 1
ATOM 1417 C C . ALA A 1 194 ? 0.617 4.561 11.877 1.00 94.50 194 ALA A C 1
ATOM 1419 O O . ALA A 1 194 ? 1.037 4.789 10.745 1.00 94.50 194 ALA A O 1
ATOM 1420 N N . VAL A 1 195 ? -0.267 5.378 12.463 1.00 94.38 195 VAL A N 1
ATOM 1421 C CA . VAL A 1 195 ? -0.778 6.601 11.819 1.00 94.38 195 VAL A CA 1
ATOM 1422 C C . VAL A 1 195 ? 0.360 7.570 11.492 1.00 94.38 195 VAL A C 1
ATOM 1424 O O . VAL A 1 195 ? 0.414 8.114 10.383 1.00 94.38 195 VAL A O 1
ATOM 1427 N N . SER A 1 196 ? 1.259 7.803 12.451 1.00 93.94 196 SER A N 1
ATOM 1428 C CA . SER A 1 196 ? 2.400 8.704 12.277 1.00 93.94 196 SER A CA 1
ATOM 1429 C C . SER A 1 196 ? 3.357 8.192 11.203 1.00 93.94 196 SER A C 1
ATOM 1431 O O . SER A 1 196 ? 3.737 8.954 10.313 1.00 93.94 196 SER A O 1
ATOM 1433 N N . ASP A 1 197 ? 3.722 6.910 11.248 1.00 93.56 197 ASP A N 1
ATOM 1434 C CA . ASP A 1 197 ? 4.666 6.328 10.300 1.00 93.56 197 ASP A CA 1
ATOM 1435 C C . ASP A 1 197 ? 4.099 6.371 8.881 1.00 93.56 197 ASP A C 1
ATOM 1437 O O . ASP A 1 197 ? 4.683 7.031 8.018 1.00 93.56 197 ASP A O 1
ATOM 1441 N N . LEU A 1 198 ? 2.885 5.844 8.666 1.00 94.94 198 LEU A N 1
ATOM 1442 C CA . LEU A 1 198 ? 2.189 5.884 7.375 1.00 94.94 198 LEU A CA 1
ATOM 1443 C C . LEU A 1 198 ? 2.097 7.306 6.804 1.00 94.94 198 LEU A C 1
ATOM 1445 O O . LEU A 1 198 ? 2.347 7.515 5.616 1.00 94.94 198 LEU A O 1
ATOM 1449 N N . THR A 1 199 ? 1.802 8.306 7.638 1.00 93.62 199 THR A N 1
ATOM 1450 C CA . THR A 1 199 ? 1.743 9.714 7.205 1.00 93.62 199 THR A CA 1
ATOM 1451 C C . THR A 1 199 ? 3.090 10.212 6.673 1.00 93.62 199 THR A C 1
ATOM 1453 O O . THR A 1 199 ? 3.135 10.973 5.702 1.00 93.62 199 THR A O 1
ATOM 1456 N N . ASN A 1 200 ? 4.194 9.782 7.283 1.00 92.38 200 ASN A N 1
ATOM 1457 C CA . ASN A 1 200 ? 5.533 10.269 6.970 1.00 92.38 200 ASN A CA 1
ATOM 1458 C C . ASN A 1 200 ? 6.204 9.498 5.826 1.00 92.38 200 ASN A C 1
ATOM 1460 O O . ASN A 1 200 ? 6.909 10.104 5.017 1.00 92.38 200 ASN A O 1
ATOM 1464 N N . ILE A 1 201 ? 5.994 8.182 5.731 1.00 92.94 201 ILE A N 1
ATOM 1465 C CA . ILE A 1 201 ? 6.725 7.334 4.778 1.00 92.94 201 ILE A CA 1
ATOM 1466 C C . ILE A 1 201 ? 6.000 7.166 3.445 1.00 92.94 201 ILE A C 1
ATOM 1468 O O . ILE A 1 201 ? 6.653 7.012 2.410 1.00 92.94 201 ILE A O 1
ATOM 1472 N N . PHE A 1 202 ? 4.663 7.201 3.439 1.00 94.06 202 PHE A N 1
ATOM 1473 C CA . PHE A 1 202 ? 3.896 6.694 2.304 1.00 94.06 202 PHE A CA 1
ATOM 1474 C C . PHE A 1 202 ? 4.141 7.508 1.033 1.00 94.06 202 PHE A C 1
ATOM 1476 O O . PHE A 1 202 ? 4.503 6.965 -0.011 1.00 94.06 202 PHE A O 1
ATOM 1483 N N . LYS A 1 203 ? 4.017 8.837 1.114 1.00 94.38 203 LYS A N 1
ATOM 1484 C CA . LYS A 1 203 ? 4.268 9.704 -0.040 1.00 94.38 203 LYS A CA 1
ATOM 1485 C C . LYS A 1 203 ? 5.713 9.586 -0.564 1.00 94.38 203 LYS A C 1
ATOM 1487 O O . LYS A 1 203 ? 5.861 9.242 -1.737 1.00 94.38 203 LYS A O 1
ATOM 1492 N N . PRO A 1 204 ? 6.764 9.870 0.231 1.00 96.00 204 PRO A N 1
ATOM 1493 C CA . PRO A 1 204 ? 8.126 9.918 -0.299 1.00 96.00 204 PRO A CA 1
ATOM 1494 C C . PRO A 1 204 ? 8.653 8.567 -0.790 1.00 96.00 204 PRO A C 1
ATOM 1496 O O . PRO A 1 204 ? 9.581 8.546 -1.591 1.00 96.00 204 PRO A O 1
ATOM 1499 N N . ARG A 1 205 ? 8.097 7.443 -0.319 1.00 96.69 205 ARG A N 1
ATOM 1500 C CA . ARG A 1 205 ? 8.633 6.105 -0.619 1.00 96.69 205 ARG A CA 1
ATOM 1501 C C . ARG A 1 205 ? 7.743 5.264 -1.527 1.00 96.69 205 ARG A C 1
ATOM 1503 O O . ARG A 1 205 ? 8.256 4.416 -2.248 1.00 96.69 205 ARG A O 1
ATOM 1510 N N . VAL A 1 206 ? 6.433 5.503 -1.553 1.00 98.00 206 VAL A N 1
ATOM 1511 C CA . VAL A 1 206 ? 5.515 4.804 -2.467 1.00 98.00 206 VAL A CA 1
ATOM 1512 C C . VAL A 1 206 ? 5.157 5.701 -3.645 1.00 98.00 206 VAL A C 1
ATOM 1514 O O . VAL A 1 206 ? 5.465 5.373 -4.791 1.00 98.00 206 VAL A O 1
ATOM 1517 N N . LEU A 1 207 ? 4.547 6.859 -3.379 1.00 98.06 207 LEU A N 1
ATOM 1518 C CA . LEU A 1 207 ? 4.029 7.731 -4.438 1.00 98.06 207 LEU A CA 1
ATOM 1519 C C . LEU A 1 207 ? 5.144 8.337 -5.293 1.00 98.06 207 LEU A C 1
ATOM 1521 O O . LEU A 1 207 ? 5.052 8.307 -6.518 1.00 98.06 207 LEU A O 1
ATOM 1525 N N . ASP A 1 208 ? 6.209 8.843 -4.675 1.00 98.38 208 ASP A N 1
ATOM 1526 C CA . ASP A 1 208 ? 7.290 9.504 -5.415 1.00 98.38 208 ASP A CA 1
ATOM 1527 C C . ASP A 1 208 ? 8.096 8.502 -6.267 1.00 98.38 208 ASP A C 1
ATOM 1529 O O . ASP A 1 208 ? 8.483 8.823 -7.392 1.00 98.38 208 ASP A O 1
ATOM 1533 N N . ASN A 1 209 ? 8.257 7.254 -5.810 1.00 98.75 209 ASN A N 1
ATOM 1534 C CA . ASN A 1 209 ? 8.873 6.185 -6.604 1.00 98.75 209 ASN A CA 1
ATOM 1535 C C . ASN A 1 209 ? 7.985 5.729 -7.770 1.00 98.75 209 ASN A C 1
ATOM 1537 O O . ASN A 1 209 ? 8.479 5.569 -8.886 1.00 98.75 209 ASN A O 1
ATOM 1541 N N . LEU A 1 210 ? 6.672 5.578 -7.559 1.00 98.75 210 LEU A N 1
ATOM 1542 C CA . LEU A 1 210 ? 5.732 5.306 -8.654 1.00 98.75 210 LEU A CA 1
ATOM 1543 C C . LEU A 1 210 ? 5.760 6.438 -9.692 1.00 98.75 210 LEU A C 1
ATOM 1545 O O . LEU A 1 210 ? 5.829 6.173 -10.891 1.00 98.75 210 LEU A O 1
ATOM 1549 N N . GLN A 1 211 ? 5.797 7.695 -9.243 1.00 98.56 211 GLN A N 1
ATOM 1550 C CA . GLN A 1 211 ? 5.941 8.857 -10.120 1.00 98.56 211 GLN A CA 1
ATOM 1551 C C . GLN A 1 211 ? 7.277 8.859 -10.876 1.00 98.56 211 GLN A C 1
ATOM 1553 O O . GLN A 1 211 ? 7.313 9.228 -12.050 1.00 98.56 211 GLN A O 1
ATOM 1558 N N . SER A 1 212 ? 8.366 8.415 -10.243 1.00 98.44 212 SER A N 1
ATOM 1559 C CA . SER A 1 212 ? 9.672 8.259 -10.895 1.00 98.44 212 SER A CA 1
ATOM 1560 C C . SER A 1 212 ? 9.610 7.267 -12.063 1.00 98.44 212 SER A C 1
ATOM 1562 O O . SER A 1 212 ? 10.067 7.590 -13.161 1.00 98.44 212 SER A O 1
ATOM 1564 N N . ILE A 1 213 ? 8.958 6.112 -11.868 1.00 98.62 213 ILE A N 1
ATOM 1565 C CA . ILE A 1 213 ? 8.749 5.099 -12.919 1.00 98.62 213 ILE A CA 1
ATOM 1566 C C . ILE A 1 213 ? 7.886 5.658 -14.058 1.00 98.62 213 ILE A C 1
ATOM 1568 O O . ILE A 1 213 ? 8.192 5.434 -15.227 1.00 98.62 213 ILE A O 1
ATOM 1572 N N . ILE A 1 214 ? 6.826 6.407 -13.733 1.00 98.44 214 ILE A N 1
ATOM 1573 C CA . ILE A 1 214 ? 5.954 7.057 -14.727 1.00 98.44 214 ILE A CA 1
ATOM 1574 C C . ILE A 1 214 ? 6.747 8.040 -15.592 1.00 98.44 214 ILE A C 1
ATOM 1576 O O . ILE A 1 214 ? 6.569 8.075 -16.809 1.00 98.44 214 ILE A O 1
ATOM 1580 N N . ASN A 1 215 ? 7.615 8.836 -14.968 1.00 97.88 215 ASN A N 1
ATOM 1581 C CA . ASN A 1 215 ? 8.364 9.883 -15.654 1.00 97.88 215 ASN A CA 1
ATOM 1582 C C . ASN A 1 215 ? 9.516 9.324 -16.500 1.00 97.88 215 ASN A C 1
ATOM 1584 O O . ASN A 1 215 ? 9.840 9.907 -17.531 1.00 97.88 215 ASN A O 1
ATOM 1588 N N . ASN A 1 216 ? 10.130 8.215 -16.073 1.00 97.00 216 ASN A N 1
ATOM 1589 C CA . ASN A 1 216 ? 11.334 7.661 -16.696 1.00 97.00 216 ASN A CA 1
ATOM 1590 C C . ASN A 1 216 ? 11.249 6.132 -16.906 1.00 97.00 216 ASN A C 1
ATOM 1592 O O . ASN A 1 216 ? 12.108 5.402 -16.411 1.00 97.00 216 ASN A O 1
ATOM 1596 N N . PRO A 1 217 ? 10.265 5.609 -17.662 1.00 97.38 217 PRO A N 1
ATOM 1597 C CA . PRO A 1 217 ? 10.077 4.161 -17.814 1.00 97.38 217 PRO A CA 1
ATOM 1598 C C . PRO A 1 217 ? 11.216 3.466 -18.582 1.00 97.38 217 PRO A C 1
ATOM 1600 O O . PRO A 1 217 ? 11.394 2.260 -18.442 1.00 97.38 217 PRO A O 1
ATOM 1603 N N . ALA A 1 218 ? 11.993 4.213 -19.375 1.00 97.31 218 ALA A N 1
ATOM 1604 C CA . ALA A 1 218 ? 13.149 3.705 -20.119 1.00 97.31 218 ALA A CA 1
ATOM 1605 C C . ALA A 1 218 ? 14.427 3.589 -19.265 1.00 97.31 218 ALA A C 1
ATOM 1607 O O . ALA A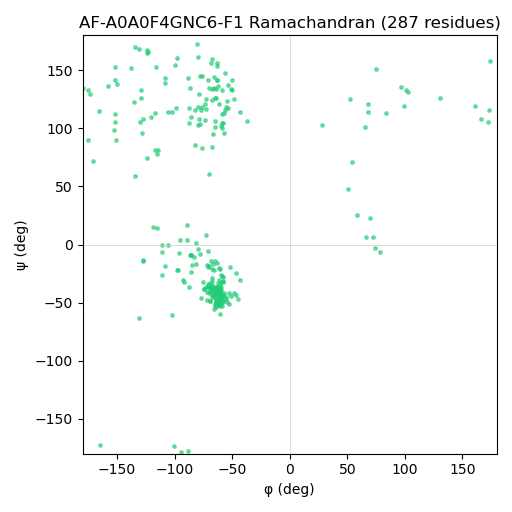 1 218 ? 15.377 2.908 -19.654 1.00 97.31 218 ALA A O 1
ATOM 1608 N N . ASP A 1 219 ? 14.480 4.254 -18.104 1.00 97.75 219 ASP A N 1
ATOM 1609 C CA . ASP A 1 219 ? 15.625 4.164 -17.200 1.00 97.75 219 ASP A CA 1
ATOM 1610 C C . ASP A 1 219 ? 15.507 2.898 -16.348 1.00 97.75 219 ASP A C 1
ATOM 1612 O O . ASP A 1 219 ? 14.997 2.898 -15.227 1.00 97.75 219 ASP A O 1
ATOM 1616 N N . THR A 1 220 ? 15.996 1.785 -16.891 1.00 96.44 220 THR A N 1
ATOM 1617 C CA . THR A 1 220 ? 15.898 0.471 -16.244 1.00 96.44 220 THR A CA 1
ATOM 1618 C C . THR A 1 220 ? 16.550 0.422 -14.862 1.00 96.44 220 THR A C 1
ATOM 1620 O O . THR A 1 220 ? 16.150 -0.399 -14.037 1.00 96.44 220 THR A O 1
ATOM 1623 N N . ALA A 1 221 ? 17.561 1.259 -14.599 1.00 97.69 221 ALA A N 1
ATOM 1624 C CA . ALA A 1 221 ? 18.227 1.302 -13.300 1.00 97.69 221 ALA A CA 1
ATOM 1625 C C . ALA A 1 221 ? 17.368 2.058 -12.279 1.00 97.69 221 ALA A C 1
ATOM 1627 O O . ALA A 1 221 ? 17.148 1.551 -11.177 1.00 97.69 221 ALA A O 1
ATOM 1628 N N . ALA A 1 222 ? 16.824 3.218 -12.662 1.00 97.50 222 ALA A N 1
ATOM 1629 C CA . ALA A 1 222 ? 15.898 3.974 -11.822 1.00 97.50 222 ALA A CA 1
ATOM 1630 C C . ALA A 1 222 ? 14.607 3.190 -11.543 1.00 97.50 222 ALA A C 1
ATOM 1632 O O . ALA A 1 222 ? 14.146 3.167 -10.404 1.00 97.50 222 ALA A O 1
ATOM 1633 N N . VAL A 1 223 ? 14.063 2.488 -12.543 1.00 98.38 223 VAL A N 1
ATOM 1634 C CA . VAL A 1 223 ? 12.884 1.622 -12.384 1.00 98.38 223 VAL A CA 1
ATOM 1635 C C . VAL A 1 223 ? 13.156 0.499 -11.387 1.00 98.38 223 VAL A C 1
ATOM 1637 O O . VAL A 1 223 ? 12.369 0.311 -10.462 1.00 98.38 223 VAL A O 1
ATOM 1640 N N . HIS A 1 224 ? 14.271 -0.227 -11.530 1.00 98.31 224 HIS A N 1
ATOM 1641 C CA . HIS A 1 224 ? 14.635 -1.279 -10.577 1.00 98.31 224 HIS A CA 1
ATOM 1642 C C . HIS A 1 224 ? 14.792 -0.734 -9.158 1.00 98.31 224 HIS A C 1
ATOM 1644 O O . HIS A 1 224 ? 14.271 -1.331 -8.218 1.00 98.31 224 HIS A O 1
ATOM 1650 N N . ALA A 1 225 ? 15.485 0.397 -8.999 1.00 98.19 225 ALA A N 1
ATOM 1651 C CA . ALA A 1 225 ? 15.660 1.029 -7.697 1.00 98.19 225 ALA A CA 1
ATOM 1652 C C . ALA A 1 225 ? 14.310 1.423 -7.076 1.00 98.19 225 ALA A C 1
ATOM 1654 O O . ALA A 1 225 ? 14.057 1.088 -5.923 1.00 98.19 225 ALA A O 1
ATOM 1655 N N . ALA A 1 226 ? 13.423 2.050 -7.853 1.00 98.56 226 ALA A N 1
ATOM 1656 C CA . ALA A 1 226 ? 12.101 2.469 -7.401 1.00 98.56 226 ALA A CA 1
ATOM 1657 C C . ALA A 1 226 ? 11.207 1.280 -7.011 1.00 98.56 226 ALA A C 1
ATOM 1659 O O . ALA A 1 226 ? 10.607 1.297 -5.941 1.00 98.56 226 ALA A O 1
ATOM 1660 N N . VAL A 1 227 ? 11.138 0.224 -7.833 1.00 98.44 227 VAL A N 1
ATOM 1661 C CA . VAL A 1 227 ? 10.353 -0.986 -7.519 1.00 98.44 227 VAL A CA 1
ATOM 1662 C C . VAL A 1 227 ? 10.881 -1.672 -6.259 1.00 98.44 227 VAL A C 1
ATOM 1664 O O . VAL A 1 227 ? 10.094 -2.052 -5.395 1.00 98.44 227 VAL A O 1
ATOM 1667 N N . ASN A 1 228 ? 12.204 -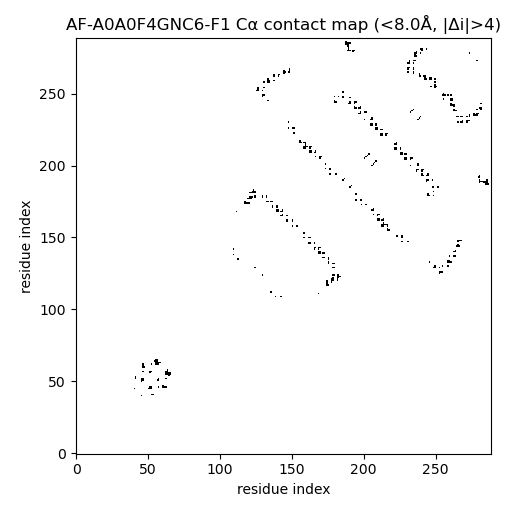1.801 -6.122 1.00 97.81 228 ASN A N 1
ATOM 1668 C CA . ASN A 1 228 ? 12.814 -2.396 -4.934 1.00 97.81 228 ASN A CA 1
ATOM 1669 C C . ASN A 1 228 ? 12.539 -1.567 -3.675 1.00 97.81 228 ASN A C 1
ATOM 1671 O O . ASN A 1 228 ? 12.244 -2.142 -2.631 1.00 97.81 228 ASN A O 1
ATOM 1675 N N . ASP A 1 229 ? 12.605 -0.238 -3.772 1.00 97.31 229 ASP A N 1
ATOM 1676 C CA . ASP A 1 229 ? 12.324 0.656 -2.650 1.00 97.31 229 ASP A CA 1
ATOM 1677 C C . ASP A 1 229 ? 10.856 0.585 -2.213 1.00 97.31 229 ASP A C 1
ATOM 1679 O O . ASP A 1 229 ? 10.576 0.482 -1.018 1.00 97.31 229 ASP A O 1
ATOM 1683 N N . ILE A 1 230 ? 9.924 0.554 -3.176 1.00 98.25 230 ILE A N 1
ATOM 1684 C CA . ILE A 1 230 ? 8.493 0.378 -2.904 1.00 98.25 230 ILE A CA 1
ATOM 1685 C C . ILE A 1 230 ? 8.243 -0.967 -2.211 1.00 98.25 230 ILE A C 1
ATOM 1687 O O . ILE A 1 230 ? 7.578 -0.992 -1.178 1.00 98.25 230 ILE A O 1
ATOM 1691 N N . ASN A 1 231 ? 8.789 -2.069 -2.735 1.00 97.69 231 ASN A N 1
ATOM 1692 C CA . ASN A 1 231 ? 8.641 -3.391 -2.116 1.00 97.69 231 ASN A CA 1
ATOM 1693 C C . ASN A 1 231 ? 9.226 -3.401 -0.695 1.00 97.69 231 ASN A C 1
ATOM 1695 O O . ASN A 1 231 ? 8.593 -3.884 0.237 1.00 97.69 231 ASN A O 1
ATOM 1699 N N . LEU A 1 232 ? 10.416 -2.826 -0.495 1.00 95.38 232 LEU A N 1
ATOM 1700 C CA . LEU A 1 232 ? 11.045 -2.759 0.823 1.00 95.38 232 LEU A CA 1
ATOM 1701 C C . LEU A 1 232 ? 10.163 -2.011 1.829 1.00 95.38 232 LEU A C 1
ATOM 1703 O O . LEU A 1 232 ? 9.863 -2.535 2.903 1.00 95.38 232 LEU A O 1
ATOM 1707 N N . ILE A 1 233 ? 9.733 -0.791 1.492 1.00 95.06 233 ILE A N 1
ATOM 1708 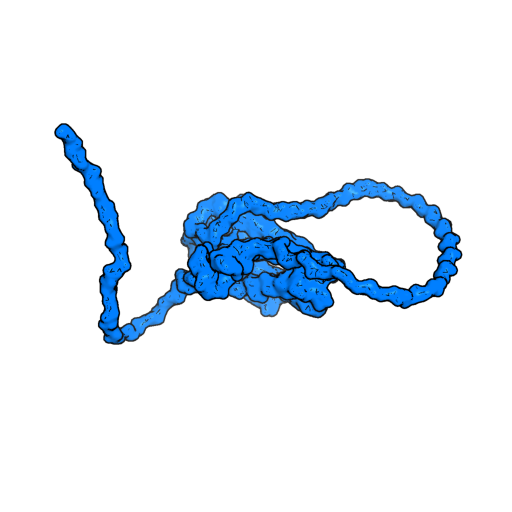C CA . ILE A 1 233 ? 8.956 0.026 2.425 1.00 95.06 233 ILE A CA 1
ATOM 1709 C C . ILE A 1 233 ? 7.566 -0.569 2.668 1.00 95.06 233 ILE A C 1
ATOM 1711 O O . ILE A 1 233 ? 7.087 -0.543 3.803 1.00 95.06 233 ILE A O 1
ATOM 1715 N N . ARG A 1 234 ? 6.926 -1.137 1.637 1.00 95.88 234 ARG A N 1
ATOM 1716 C CA . ARG A 1 234 ? 5.588 -1.716 1.769 1.00 95.88 234 ARG A CA 1
ATOM 1717 C C . ARG A 1 234 ? 5.602 -2.978 2.610 1.00 95.88 234 ARG A C 1
ATOM 1719 O O . ARG A 1 234 ? 4.839 -3.068 3.570 1.00 95.88 234 ARG A O 1
ATOM 1726 N N . CYS A 1 235 ? 6.512 -3.905 2.325 1.00 94.94 235 CYS A N 1
ATOM 1727 C CA . CYS A 1 235 ? 6.612 -5.152 3.072 1.00 94.94 235 CYS A CA 1
ATOM 1728 C C . CYS A 1 235 ? 6.970 -4.934 4.548 1.00 94.94 235 CYS A C 1
ATOM 1730 O O . CYS A 1 235 ? 6.431 -5.646 5.403 1.00 94.94 235 CYS A O 1
ATOM 1732 N N . CYS A 1 236 ? 7.854 -3.974 4.842 1.00 92.75 236 CYS A N 1
ATOM 1733 C CA . CYS A 1 236 ? 8.422 -3.810 6.180 1.00 92.75 236 CYS A CA 1
ATOM 1734 C C . CYS A 1 236 ? 7.745 -2.744 7.047 1.00 92.75 236 CYS A C 1
ATOM 1736 O O . CYS A 1 236 ? 7.867 -2.836 8.263 1.00 92.75 236 CYS A O 1
ATOM 1738 N N . ASN A 1 237 ? 7.038 -1.770 6.462 1.00 92.88 237 ASN A N 1
ATOM 1739 C CA . ASN A 1 237 ? 6.399 -0.688 7.222 1.00 92.88 237 ASN A CA 1
ATOM 1740 C C . ASN A 1 237 ? 4.929 -0.499 6.822 1.00 92.88 237 ASN A C 1
ATOM 1742 O O . ASN A 1 237 ? 4.043 -0.801 7.613 1.00 92.88 237 ASN A O 1
ATOM 1746 N N . VAL A 1 238 ? 4.643 -0.123 5.566 1.00 94.88 238 VAL A N 1
ATOM 1747 C CA . VAL A 1 238 ? 3.277 0.282 5.165 1.00 94.88 238 VAL A CA 1
ATOM 1748 C C . VAL A 1 238 ? 2.230 -0.808 5.412 1.00 94.88 238 VAL A C 1
ATOM 1750 O O . VAL A 1 238 ? 1.187 -0.525 5.989 1.00 94.88 238 VAL A O 1
ATOM 1753 N N . LEU A 1 239 ? 2.464 -2.050 4.973 1.00 95.75 239 LEU A N 1
ATOM 1754 C CA . LEU A 1 239 ? 1.474 -3.127 5.111 1.00 95.75 239 LEU A CA 1
ATOM 1755 C C . LEU A 1 239 ? 1.321 -3.619 6.567 1.00 95.75 239 LEU A C 1
ATOM 1757 O O . LEU A 1 239 ? 0.182 -3.850 6.988 1.00 95.75 239 LEU A O 1
ATOM 1761 N N . PRO A 1 240 ? 2.406 -3.779 7.357 1.00 94.56 240 PRO A N 1
ATOM 1762 C CA . PRO A 1 240 ? 2.297 -3.969 8.805 1.00 94.56 240 PRO A CA 1
ATOM 1763 C C . PRO A 1 240 ? 1.496 -2.871 9.520 1.00 94.56 240 PRO A C 1
ATOM 1765 O O . PRO A 1 240 ? 0.563 -3.188 10.254 1.00 94.56 240 PRO A O 1
ATOM 1768 N N . ASP A 1 241 ? 1.795 -1.599 9.267 1.00 95.00 241 ASP A N 1
ATOM 1769 C CA . ASP A 1 241 ? 1.138 -0.482 9.951 1.00 95.00 241 ASP A CA 1
ATOM 1770 C C . ASP A 1 241 ? -0.318 -0.323 9.522 1.00 95.00 241 ASP A C 1
ATOM 1772 O O . ASP A 1 241 ? -1.188 -0.055 10.350 1.00 95.00 241 ASP A O 1
ATOM 1776 N N . ALA A 1 242 ? -0.616 -0.569 8.244 1.00 96.00 242 ALA A N 1
ATOM 1777 C CA . ALA A 1 242 ? -1.987 -0.654 7.763 1.00 96.00 242 ALA A CA 1
ATOM 1778 C C . ALA A 1 242 ? -2.756 -1.774 8.481 1.00 96.00 242 ALA A C 1
ATOM 1780 O O . ALA A 1 242 ? -3.900 -1.570 8.866 1.00 96.00 242 ALA A O 1
ATOM 1781 N N . THR A 1 243 ? -2.122 -2.923 8.741 1.00 95.62 243 THR A N 1
ATOM 1782 C CA . THR A 1 243 ? -2.753 -4.031 9.481 1.00 95.62 243 THR A CA 1
ATOM 1783 C C . THR A 1 243 ? -3.092 -3.636 10.923 1.00 95.62 243 THR A C 1
ATOM 1785 O O . THR A 1 243 ? -4.190 -3.944 11.389 1.00 95.62 243 THR A O 1
ATOM 1788 N N . ILE A 1 244 ? -2.194 -2.922 11.616 1.00 94.81 244 ILE A N 1
ATOM 1789 C CA . ILE A 1 244 ? -2.454 -2.368 12.960 1.00 94.81 244 ILE A CA 1
ATOM 1790 C C . ILE A 1 244 ? -3.634 -1.396 12.894 1.00 94.81 244 ILE A C 1
ATOM 1792 O O . ILE A 1 244 ? -4.629 -1.573 13.591 1.00 94.81 244 ILE A O 1
ATOM 1796 N N . LEU A 1 245 ? -3.562 -0.416 11.989 1.00 95.56 245 LEU A N 1
ATOM 1797 C CA . LEU A 1 245 ? -4.599 0.593 11.801 1.00 95.56 245 LEU A CA 1
ATOM 1798 C C . LEU A 1 245 ? -5.974 -0.033 11.525 1.00 95.56 245 LEU A C 1
ATOM 1800 O O . LEU A 1 245 ? -6.974 0.377 12.112 1.00 95.56 245 LEU A O 1
ATOM 1804 N N . TRP A 1 246 ? -6.048 -1.008 10.617 1.00 96.81 246 TRP A N 1
ATOM 1805 C CA . TRP A 1 246 ? -7.305 -1.644 10.226 1.00 96.81 246 TRP A CA 1
ATOM 1806 C C . TRP A 1 246 ? -7.863 -2.536 11.329 1.00 96.81 246 TRP A C 1
ATOM 1808 O O . TRP A 1 246 ? -9.077 -2.582 11.495 1.00 96.81 246 TRP A O 1
ATOM 1818 N N . THR A 1 247 ? -7.001 -3.228 12.077 1.00 96.06 247 THR A N 1
ATOM 1819 C CA . THR A 1 247 ? -7.424 -4.075 13.199 1.00 96.06 247 THR A CA 1
ATOM 1820 C C . THR A 1 247 ? -8.015 -3.219 14.311 1.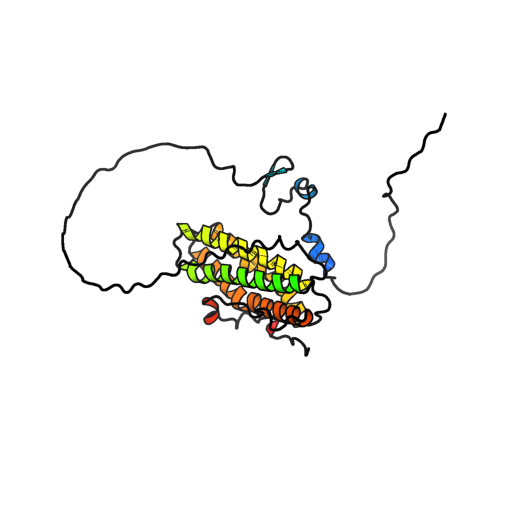00 96.06 247 THR A C 1
ATOM 1822 O O . THR A 1 247 ? -9.194 -3.380 14.619 1.00 96.06 247 THR A O 1
ATOM 1825 N N . ASP A 1 248 ? -7.263 -2.234 14.803 1.00 94.88 248 ASP A N 1
ATOM 1826 C CA . ASP A 1 248 ? -7.692 -1.387 15.918 1.00 94.88 248 ASP A CA 1
ATOM 1827 C C . ASP A 1 248 ? -8.966 -0.592 15.563 1.00 94.88 248 ASP A C 1
ATOM 1829 O O . ASP A 1 248 ? -9.894 -0.492 16.364 1.00 94.88 248 ASP A O 1
ATOM 1833 N N . THR A 1 249 ? -9.076 -0.079 14.328 1.00 95.94 249 THR A N 1
ATOM 1834 C CA . THR A 1 249 ? -10.292 0.639 13.887 1.00 95.94 249 THR A CA 1
ATOM 1835 C C . THR A 1 249 ? -11.494 -0.268 13.692 1.00 95.94 249 THR A C 1
ATOM 1837 O O . THR A 1 249 ? -12.621 0.147 13.980 1.00 95.94 249 THR A O 1
ATOM 1840 N N . ALA A 1 250 ? -11.291 -1.496 13.210 1.00 96.38 250 ALA A N 1
ATOM 1841 C CA . ALA A 1 250 ? -12.372 -2.459 13.067 1.00 96.38 250 ALA A CA 1
ATOM 1842 C C . ALA A 1 250 ? -12.892 -2.927 14.431 1.00 96.38 250 ALA A C 1
ATOM 1844 O O . ALA A 1 250 ? -14.107 -3.047 14.606 1.00 96.38 250 ALA A O 1
ATOM 1845 N N . GLU A 1 251 ? -11.997 -3.175 15.386 1.00 94.44 251 GLU A N 1
ATOM 1846 C CA . GLU A 1 251 ? -12.344 -3.578 16.749 1.00 94.44 251 GLU A CA 1
ATOM 1847 C C . GLU A 1 251 ? -13.115 -2.474 17.477 1.00 94.44 251 GLU A C 1
ATOM 1849 O O . GLU A 1 251 ? -14.233 -2.728 17.931 1.00 94.44 251 GLU A O 1
ATOM 1854 N N . ASP A 1 252 ? -12.609 -1.237 17.473 1.00 94.44 252 ASP A N 1
ATOM 1855 C CA . ASP A 1 252 ? -13.279 -0.090 18.106 1.00 94.44 252 ASP A CA 1
ATOM 1856 C C . ASP A 1 252 ? -14.650 0.219 17.472 1.00 94.44 252 ASP A C 1
ATOM 1858 O O . ASP A 1 252 ? -15.621 0.557 18.150 1.00 94.44 252 ASP A O 1
ATOM 1862 N N . SER A 1 253 ? -14.785 -0.010 16.162 1.00 94.06 253 SER A N 1
ATOM 1863 C CA . SER A 1 253 ? -16.054 0.164 15.441 1.00 94.06 253 SER A CA 1
ATOM 1864 C C . SER A 1 253 ? -17.027 -1.017 15.569 1.00 94.06 253 SER A C 1
ATOM 1866 O O . SER A 1 253 ? -18.099 -0.986 14.952 1.00 94.06 253 SER A O 1
ATOM 1868 N N . GLY A 1 254 ? -16.679 -2.067 16.323 1.00 94.94 254 GLY A N 1
ATOM 1869 C CA . GLY A 1 254 ? -17.519 -3.252 16.529 1.00 94.94 254 GLY A CA 1
ATOM 1870 C C . GLY A 1 254 ? -17.681 -4.142 15.290 1.00 94.94 254 GLY A C 1
ATOM 1871 O O . GLY A 1 254 ? -18.665 -4.873 15.178 1.00 94.94 254 GLY A O 1
ATOM 1872 N N . ILE A 1 255 ? -16.741 -4.067 14.345 1.00 95.81 255 ILE A N 1
ATOM 1873 C CA . ILE A 1 255 ? -16.720 -4.826 13.081 1.00 95.81 255 ILE A CA 1
ATOM 1874 C C . ILE A 1 255 ? -15.491 -5.740 12.956 1.00 95.81 255 ILE A C 1
ATOM 1876 O O . ILE A 1 255 ? -15.204 -6.249 11.866 1.00 95.81 255 ILE A O 1
ATOM 1880 N N . GLY A 1 256 ? -14.785 -5.988 14.061 1.00 93.88 256 GLY A N 1
ATOM 1881 C CA . GLY A 1 256 ? -13.702 -6.968 14.136 1.00 93.88 256 GLY A CA 1
ATOM 1882 C C . GLY A 1 256 ? -14.129 -8.331 13.576 1.00 93.88 256 GLY A C 1
ATOM 1883 O O . GLY A 1 256 ? -15.229 -8.818 13.837 1.00 93.88 256 GLY A O 1
ATOM 1884 N N . GLY A 1 257 ? -13.283 -8.924 12.730 1.00 92.56 257 GLY A N 1
ATOM 1885 C CA . GLY A 1 257 ? -13.555 -10.203 12.061 1.00 92.56 257 GLY A CA 1
ATOM 1886 C C . GLY A 1 257 ? -14.581 -10.159 10.918 1.00 92.56 257 GLY A C 1
ATOM 1887 O O . GLY A 1 257 ? -14.798 -11.181 10.271 1.00 92.56 257 GLY A O 1
ATOM 1888 N N . THR A 1 258 ? -15.201 -9.007 10.635 1.00 94.50 258 THR A N 1
ATOM 1889 C CA . THR A 1 258 ? -16.147 -8.856 9.508 1.00 94.50 258 THR A CA 1
ATOM 1890 C C . THR A 1 258 ? -15.508 -8.258 8.253 1.00 94.50 258 THR A C 1
ATOM 1892 O O . THR A 1 258 ? -16.014 -8.456 7.149 1.00 94.50 258 THR A O 1
ATOM 1895 N N . VAL A 1 259 ? -14.390 -7.549 8.417 1.00 94.50 259 VAL A N 1
ATOM 1896 C CA . VAL A 1 259 ? -13.582 -6.967 7.339 1.00 94.50 259 VAL A CA 1
ATOM 1897 C C . VAL A 1 259 ? -12.196 -7.607 7.325 1.00 94.50 259 VAL A C 1
ATOM 1899 O O . VAL A 1 259 ? -11.709 -8.071 8.356 1.00 94.50 259 VAL A O 1
ATOM 1902 N N . GLN A 1 260 ? -11.550 -7.637 6.159 1.00 95.81 260 GLN A N 1
ATOM 1903 C CA . GLN A 1 260 ? -10.168 -8.098 6.051 1.00 95.81 260 GLN A CA 1
ATOM 1904 C C . GLN A 1 260 ? -9.230 -7.033 6.636 1.00 95.81 260 GLN A C 1
ATOM 1906 O O . GLN A 1 260 ? -9.013 -5.989 6.025 1.00 95.81 260 GLN A O 1
ATOM 1911 N N . THR A 1 261 ? -8.667 -7.301 7.814 1.00 95.12 261 THR A N 1
ATOM 1912 C CA . THR A 1 261 ? -7.730 -6.385 8.488 1.00 95.12 261 THR A CA 1
ATOM 1913 C C . THR A 1 261 ? -6.264 -6.719 8.231 1.00 95.12 261 THR A C 1
ATOM 1915 O O . THR A 1 261 ? -5.396 -5.931 8.580 1.00 95.12 261 THR A O 1
ATOM 1918 N N . VAL A 1 262 ? -5.971 -7.847 7.577 1.00 94.38 262 VAL A N 1
ATOM 1919 C CA . VAL A 1 262 ? -4.608 -8.221 7.179 1.00 94.38 262 VAL A CA 1
ATOM 1920 C C . VAL A 1 262 ? -4.391 -7.857 5.717 1.00 94.38 262 VAL A C 1
ATOM 1922 O O . VAL A 1 262 ? -5.055 -8.402 4.832 1.00 94.38 262 VAL A O 1
ATOM 1925 N N . ALA A 1 263 ? -3.443 -6.958 5.461 1.00 92.00 263 ALA A N 1
ATOM 1926 C CA . ALA A 1 263 ? -3.128 -6.522 4.108 1.00 92.00 263 ALA A CA 1
ATOM 1927 C C . ALA A 1 263 ? -2.496 -7.644 3.273 1.00 92.00 263 ALA A C 1
ATOM 1929 O O . ALA A 1 263 ? -1.557 -8.321 3.709 1.00 92.00 263 ALA A O 1
ATOM 1930 N N . ASN A 1 264 ? -2.989 -7.811 2.043 1.00 93.75 264 ASN A N 1
ATOM 1931 C CA . ASN A 1 264 ? -2.363 -8.692 1.064 1.00 93.75 264 ASN A CA 1
ATOM 1932 C C . ASN A 1 264 ? -0.958 -8.183 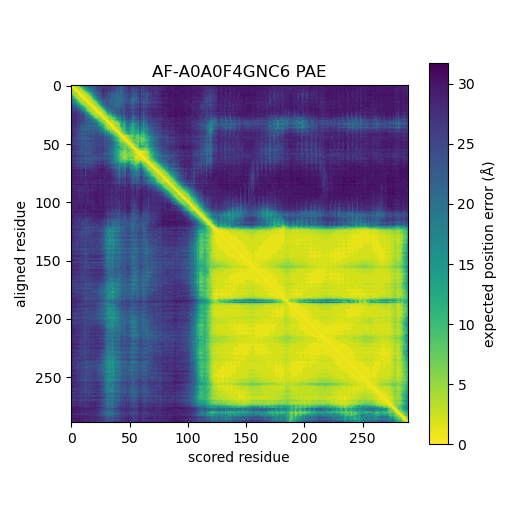0.729 1.00 93.75 264 ASN A C 1
ATOM 1934 O O . ASN A 1 264 ? -0.727 -6.980 0.592 1.00 93.75 264 ASN A O 1
ATOM 1938 N N . ARG A 1 265 ? -0.021 -9.115 0.565 1.00 93.50 265 ARG A N 1
ATOM 1939 C CA . ARG A 1 265 ? 1.389 -8.818 0.305 1.00 93.50 265 ARG A CA 1
ATOM 1940 C C . ARG A 1 265 ? 1.756 -9.161 -1.132 1.00 93.50 265 ARG A C 1
ATOM 1942 O O . ARG A 1 265 ? 1.359 -10.207 -1.645 1.00 93.50 265 ARG A O 1
ATOM 1949 N N . GLU A 1 266 ? 2.544 -8.305 -1.766 1.00 94.62 266 GLU A N 1
ATOM 1950 C CA . GLU A 1 266 ? 3.211 -8.609 -3.024 1.00 94.62 266 GLU A CA 1
ATOM 1951 C C . GLU A 1 266 ? 4.207 -9.772 -2.865 1.00 94.62 266 GLU A C 1
ATOM 1953 O O . GLU A 1 266 ? 4.729 -10.040 -1.779 1.00 94.62 266 GLU A O 1
ATOM 1958 N N . ASN A 1 267 ? 4.511 -10.461 -3.968 1.00 97.12 267 ASN A N 1
ATOM 1959 C CA . ASN A 1 267 ? 5.378 -11.643 -3.975 1.00 97.12 267 ASN A CA 1
ATOM 1960 C C . ASN A 1 267 ? 6.773 -11.336 -3.414 1.00 97.12 267 ASN A C 1
ATOM 1962 O O . ASN A 1 267 ? 7.392 -12.193 -2.783 1.00 97.12 267 ASN A O 1
ATOM 1966 N N . ALA A 1 268 ? 7.256 -10.107 -3.619 1.00 94.88 268 ALA A N 1
ATOM 1967 C CA . ALA A 1 268 ? 8.543 -9.655 -3.109 1.00 94.88 268 ALA A CA 1
ATOM 1968 C C . ALA A 1 268 ? 8.642 -9.778 -1.579 1.00 94.88 268 ALA A C 1
ATOM 1970 O O . ALA A 1 268 ? 9.719 -10.098 -1.071 1.00 94.88 268 ALA A O 1
ATOM 1971 N N . CYS A 1 269 ? 7.534 -9.630 -0.842 1.00 94.31 269 CYS A N 1
ATOM 1972 C CA . CYS A 1 269 ? 7.530 -9.720 0.619 1.00 94.31 269 CYS A CA 1
ATOM 1973 C C . CYS A 1 269 ? 7.926 -11.095 1.167 1.00 94.31 269 CYS A C 1
ATOM 1975 O O . CYS A 1 269 ? 8.263 -11.191 2.341 1.00 94.31 269 CYS A O 1
ATOM 1977 N N . ALA A 1 270 ? 7.922 -12.153 0.348 1.00 94.25 270 ALA A N 1
ATOM 1978 C CA . ALA A 1 270 ? 8.447 -13.459 0.751 1.00 94.25 270 ALA A CA 1
ATOM 1979 C C . ALA A 1 270 ? 9.985 -13.486 0.850 1.00 94.25 270 ALA A C 1
ATOM 1981 O O . ALA A 1 270 ? 10.549 -14.402 1.444 1.00 94.25 270 ALA A O 1
ATOM 1982 N N . THR A 1 271 ? 10.661 -12.511 0.237 1.00 92.69 271 THR A N 1
ATOM 1983 C CA . THR A 1 271 ? 12.127 -12.467 0.100 1.00 92.69 271 THR A CA 1
ATOM 1984 C C . THR A 1 271 ? 12.762 -11.163 0.575 1.00 92.69 271 THR A C 1
ATOM 1986 O O . THR A 1 271 ? 13.980 -11.111 0.724 1.00 92.69 271 THR A O 1
ATOM 1989 N N . VAL A 1 272 ? 11.969 -10.109 0.788 1.00 92.19 272 VAL A N 1
ATOM 1990 C CA . VAL A 1 272 ? 12.451 -8.837 1.338 1.00 92.19 272 VAL A CA 1
ATOM 1991 C C . VAL A 1 272 ? 12.936 -9.060 2.770 1.00 92.19 272 VAL A C 1
ATOM 1993 O O . VAL A 1 272 ? 12.200 -9.565 3.616 1.00 92.19 272 VAL A O 1
ATOM 1996 N N . ASP A 1 273 ? 14.174 -8.653 3.040 1.00 89.06 273 ASP A N 1
ATOM 1997 C CA . ASP A 1 273 ? 14.739 -8.661 4.385 1.00 89.06 273 ASP A CA 1
ATOM 1998 C C . ASP A 1 273 ? 14.363 -7.373 5.131 1.00 89.06 273 ASP A C 1
ATOM 2000 O O . ASP A 1 273 ? 14.859 -6.286 4.828 1.00 89.06 273 ASP A O 1
ATOM 2004 N N . CYS A 1 274 ? 13.490 -7.511 6.128 1.00 87.31 274 CYS A N 1
ATOM 2005 C CA . CYS A 1 274 ? 13.085 -6.414 7.003 1.00 87.31 274 CYS A CA 1
ATOM 2006 C C . CYS A 1 274 ? 13.987 -6.250 8.235 1.00 87.31 274 CYS A C 1
ATOM 2008 O O . CYS A 1 274 ? 13.717 -5.393 9.065 1.00 87.31 274 CYS A O 1
ATOM 2010 N N . SER A 1 275 ? 15.070 -7.018 8.391 1.00 81.44 275 SER A N 1
ATOM 2011 C CA . SER A 1 275 ? 15.941 -6.926 9.574 1.00 81.44 275 SER A CA 1
ATOM 2012 C C . SER A 1 275 ? 16.601 -5.551 9.742 1.00 81.44 275 SER A C 1
ATOM 2014 O O . SER A 1 275 ? 16.822 -5.102 10.865 1.00 81.44 275 SER A O 1
ATOM 2016 N N . ALA A 1 276 ? 16.866 -4.856 8.632 1.00 73.88 276 ALA A N 1
ATOM 2017 C CA . ALA A 1 276 ? 17.386 -3.488 8.616 1.00 73.88 276 ALA A CA 1
ATOM 2018 C C . ALA A 1 276 ? 16.287 -2.410 8.711 1.00 73.88 276 ALA A C 1
ATOM 2020 O O . ALA A 1 276 ? 16.596 -1.228 8.849 1.00 73.88 276 ALA A O 1
ATOM 2021 N N . GLN A 1 277 ? 15.018 -2.807 8.608 1.00 68.44 277 GLN A N 1
ATOM 2022 C CA . GLN A 1 277 ? 13.838 -1.955 8.712 1.00 68.44 277 GLN A CA 1
ATOM 2023 C C . GLN A 1 277 ? 13.073 -2.390 9.961 1.00 68.44 277 GLN A C 1
ATOM 2025 O O . GLN A 1 277 ? 12.146 -3.182 9.860 1.00 68.44 277 GLN A O 1
ATOM 2030 N N . THR A 1 278 ? 13.475 -1.945 11.153 1.00 57.28 278 THR A N 1
ATOM 2031 C CA . THR A 1 278 ? 12.690 -2.224 12.367 1.00 57.28 278 THR A CA 1
ATOM 2032 C C . THR A 1 278 ? 11.287 -1.650 12.181 1.00 57.28 278 THR A C 1
ATOM 2034 O O . THR A 1 278 ? 11.185 -0.421 12.154 1.00 57.28 278 THR A O 1
ATOM 2037 N N . PRO A 1 279 ? 10.228 -2.482 12.069 1.00 60.34 279 PRO A N 1
ATOM 2038 C CA . PRO A 1 279 ? 8.868 -1.978 11.998 1.00 60.34 279 PRO A CA 1
ATOM 2039 C C . PRO A 1 279 ? 8.600 -1.320 13.344 1.00 60.34 279 PRO A C 1
ATOM 2041 O O . PRO A 1 279 ? 8.520 -1.995 14.376 1.00 60.34 279 PRO A O 1
ATOM 2044 N N . VAL A 1 280 ? 8.580 0.010 13.351 1.00 68.81 280 VAL A N 1
ATOM 2045 C CA . VAL A 1 280 ? 8.620 0.786 14.594 1.00 68.81 280 VAL A CA 1
ATOM 2046 C C . VAL A 1 280 ? 7.387 0.463 15.436 1.00 68.81 280 VAL A C 1
ATOM 2048 O O . VAL A 1 280 ? 7.492 0.297 16.650 1.00 68.81 280 VAL A O 1
ATOM 2051 N N . CYS A 1 281 ? 6.248 0.260 14.777 1.00 78.88 281 CYS A N 1
ATOM 2052 C CA . CYS A 1 281 ? 4.950 0.143 15.424 1.00 78.88 281 CYS A CA 1
ATOM 2053 C C . CYS A 1 281 ? 4.560 -1.296 15.772 1.00 78.88 281 CYS A C 1
ATOM 2055 O O . CYS A 1 281 ? 3.962 -1.515 16.818 1.00 78.88 281 CYS A O 1
ATOM 2057 N N . ALA A 1 282 ? 4.970 -2.296 14.980 1.00 65.94 282 ALA A N 1
ATOM 2058 C CA . ALA A 1 282 ? 4.627 -3.706 15.232 1.00 65.94 282 ALA A CA 1
ATOM 2059 C C . ALA A 1 282 ? 5.302 -4.303 16.481 1.00 65.94 282 ALA A C 1
ATOM 2061 O O . ALA A 1 282 ? 4.932 -5.383 16.935 1.00 65.94 282 ALA A O 1
ATOM 2062 N N . SER A 1 283 ? 6.318 -3.621 17.017 1.00 66.06 283 SER A N 1
ATOM 2063 C CA . SER A 1 283 ? 6.968 -3.983 18.281 1.00 66.06 283 SER A CA 1
ATOM 2064 C C . SER A 1 283 ? 6.274 -3.391 19.514 1.00 66.06 283 SER A C 1
ATOM 2066 O O . SER A 1 283 ? 6.631 -3.740 20.640 1.00 66.06 283 SER A O 1
ATOM 2068 N N . MET A 1 284 ? 5.303 -2.493 19.313 1.00 69.38 284 MET A N 1
ATOM 2069 C CA . MET A 1 284 ? 4.554 -1.845 20.384 1.00 69.38 284 MET A CA 1
ATOM 2070 C C . MET A 1 284 ? 3.340 -2.695 20.767 1.00 69.38 284 MET A C 1
ATOM 2072 O O . MET A 1 284 ? 2.718 -3.324 19.918 1.00 69.38 284 MET A O 1
ATOM 2076 N N . ASP A 1 285 ? 3.019 -2.727 22.059 1.00 56.16 285 ASP A N 1
ATOM 2077 C CA . ASP A 1 285 ? 1.833 -3.419 22.565 1.00 56.16 285 ASP A CA 1
ATOM 2078 C C . ASP A 1 285 ? 0.561 -2.744 22.015 1.00 56.16 285 ASP A C 1
ATOM 2080 O O . ASP A 1 285 ? 0.388 -1.529 22.171 1.00 56.16 285 ASP A O 1
ATOM 2084 N N . ASN A 1 286 ? -0.327 -3.523 21.386 1.00 54.69 286 ASN A N 1
ATOM 2085 C CA . ASN A 1 286 ? -1.650 -3.050 20.957 1.00 54.69 286 ASN A CA 1
ATOM 2086 C C . ASN A 1 286 ? -2.590 -2.810 22.153 1.00 54.69 286 ASN A C 1
ATOM 2088 O O . ASN A 1 286 ? -3.676 -2.271 21.978 1.00 54.69 286 ASN A O 1
ATOM 2092 N N . GLY A 1 287 ? -2.168 -3.149 23.375 1.00 48.91 287 GLY A N 1
ATOM 2093 C CA . GLY A 1 287 ? -3.014 -3.103 24.557 1.00 48.91 287 GLY A CA 1
ATOM 2094 C C . GLY A 1 287 ? -3.997 -4.274 24.570 1.00 48.91 287 GLY A C 1
ATOM 2095 O O . GLY A 1 287 ? -4.386 -4.815 23.538 1.00 48.91 287 GLY A O 1
ATOM 2096 N N . SER A 1 288 ? -4.391 -4.708 25.766 1.00 41.31 288 SER A N 1
ATOM 2097 C CA . SER A 1 288 ? -5.501 -5.654 25.898 1.00 41.31 288 SER A CA 1
ATOM 2098 C C . SER A 1 288 ? -6.807 -4.889 25.708 1.00 41.31 288 SER A C 1
ATOM 2100 O O . SER A 1 288 ? -7.119 -4.028 26.534 1.00 41.31 288 SER A O 1
ATOM 2102 N N . PHE A 1 289 ? -7.545 -5.216 24.650 1.00 42.22 289 PHE A N 1
ATOM 2103 C CA . PHE A 1 289 ? -8.944 -4.823 24.472 1.00 42.22 289 PHE A CA 1
ATOM 2104 C C . PHE A 1 289 ? -9.864 -5.587 25.438 1.00 42.22 289 PHE A C 1
ATOM 2106 O O . PHE A 1 289 ? -9.528 -6.746 25.793 1.00 42.22 289 PHE A O 1
#

pLDDT: mean 70.88, std 26.58, range [25.7, 98.75]

Solvent-accessible surface area (backbone atoms only — not comparable to full-atom values): 18392 Å² total; per-residue (Å²): 133,85,86,89,83,87,90,85,88,85,89,87,92,84,87,87,83,85,92,85,89,88,82,85,87,82,90,78,79,91,57,72,71,69,72,53,68,78,75,72,72,94,50,86,68,33,53,77,70,78,49,74,52,92,92,28,55,69,55,96,80,37,79,40,75,78,87,77,81,85,85,88,90,84,87,85,89,86,86,89,84,87,87,87,79,91,81,90,78,90,75,92,79,92,77,91,74,90,76,75,87,73,80,76,74,70,81,77,75,79,68,77,76,83,60,76,76,74,57,85,57,38,82,61,50,51,58,68,52,47,55,49,31,44,54,48,40,51,54,26,46,52,47,36,29,57,37,67,68,39,53,92,77,49,56,56,93,50,36,27,62,48,32,48,52,24,41,60,36,54,66,46,43,65,41,37,49,43,28,56,70,28,46,76,87,73,79,33,64,19,43,56,38,21,54,52,48,47,69,66,46,41,53,74,43,43,51,48,28,34,50,47,28,40,76,38,43,82,40,64,67,61,36,50,52,27,54,51,47,30,48,48,46,35,59,35,40,48,41,56,30,47,22,48,44,37,39,55,48,26,46,77,54,74,41,58,89,76,57,81,36,72,60,83,75,40,71,60,51,82,72,57,78,40,86,88,43,73,41,76,29,83,76,41,65,67,65,90,130

Foldseek 3Di:
DDDDDDDDDDDDDDDDDDDDDDDDDDDDDPDPVVVCVVPDDPDLVCLVVPNQHVQAGRDPSDGDHPPPPDDDDDDDDDDDDDDDDDDDDDDDDDDDDDDDPDPPPDPPPLDQPVPPLLPLADQADALVLLQVLQVLLLSLLVLLLVCLLCLLVDDLVCNLVSLVSNLVSLVCNVSSLRHLLNHPDQPFPLLVLLSVQCVPCSCVQPNVLSVQCNVCVPPSVSVVVNSLSNLQCCLQENQVSQLLSSQSSCVSNVNHPVHPSHHDHHPCSVPHDCPVPHHPRNPGDSDDD

Sequence (289 aa):
MKIASQSIYIAMCLAIGAQAAPREPEEGSIGFADIFKRLTLCSHAACNIGTGCCSHICIDNKCQNSSYFLNTQQPIQSTRTPPSKMYTSTTAVLAIALAASTTLAAPSQAKRQTAPCMLNTVNNPSTNQVASSINQWNADVDAVNTFLNTALTLPESSLGAAAQNAFNFAQDEPRQLMTLASVPAIGTAAFTCAVSDLTNIFKPRVLDNLQSIINNPADTAAVHAAVNDINLIRCCNVLPDATILWTDTAEDSGIGGTVQTVANRENACATVDCSAQTPVCASMDNGSF

Mean predicted aligned error: 17.39 Å